Protein AF-A0A2V7LG91-F1 (afdb_monomer_lite)

Secondary structure (DSSP, 8-state):
-HHHHHHHHHHHHHHS----------------------------------HHHHHHHHHHHHHHTTSHHHHHHHHHHHHT---SSHHHHHHHHHSTTHHHHHHHHHHHHHHHHHHHTTSS-HHHHHHH--HHHHHHHHHGGGHHHHHHHTT-TTTTHHHHHHHHHSTTHHHHHHTT-PPPPPP-----------

Radius of gyration: 24.64 Å; chains: 1; bounding box: 90×63×38 Å

Foldseek 3Di:
DVVVVVVVVVCVVVVPPPPPPPDDDDPDDDDDDDDDDDPPPPPPPLPQADQVQLVVVVVVLVVVCVDPLNVVLLCCCVPPVQDPELVVVVCCCPDPVVVSLCSVLVSLLVVLVCCVSNSHPLVVCVVPDQVLLLNCLRCVVHVCVNCVVVVHNCRSVSSVVSLVPDPCSVVSSVVNDDPDDPPPPPPPDDDDDD

Structure (mmCIF, N/CA/C/O backbone):
data_AF-A0A2V7LG91-F1
#
_entry.id   AF-A0A2V7LG91-F1
#
loop_
_atom_site.group_PDB
_atom_site.id
_atom_site.type_symbol
_atom_site.label_atom_id
_atom_site.label_alt_id
_atom_site.label_comp_id
_atom_site.label_asym_id
_atom_site.label_entity_id
_atom_site.label_seq_id
_atom_site.pdbx_PDB_ins_code
_atom_site.Cartn_x
_atom_site.Cartn_y
_atom_site.Cartn_z
_atom_site.occupancy
_atom_site.B_iso_or_equiv
_atom_site.auth_seq_id
_atom_site.auth_comp_id
_atom_site.auth_asym_id
_atom_site.auth_atom_id
_atom_site.pdbx_PDB_model_num
ATOM 1 N N . MET A 1 1 ? -17.312 -9.246 -14.241 1.00 47.69 1 MET A N 1
ATOM 2 C CA . MET A 1 1 ? -17.112 -9.347 -12.776 1.00 47.69 1 MET A CA 1
ATOM 3 C C . MET A 1 1 ? -16.621 -8.030 -12.162 1.00 47.69 1 MET A C 1
ATOM 5 O O . MET A 1 1 ? -17.092 -7.683 -11.090 1.00 47.69 1 MET A O 1
ATOM 9 N N . GLU A 1 2 ? -15.790 -7.238 -12.858 1.00 42.69 2 GLU A N 1
ATOM 10 C CA . GLU A 1 2 ? -15.365 -5.890 -12.412 1.00 42.69 2 GLU A CA 1
ATOM 11 C C . GLU A 1 2 ? -16.516 -4.886 -12.210 1.00 42.69 2 GLU A C 1
ATOM 13 O O . GLU A 1 2 ? -16.496 -4.100 -11.268 1.00 42.69 2 GLU A O 1
ATOM 18 N N . VAL A 1 3 ? -17.577 -4.958 -13.020 1.00 41.28 3 VAL A N 1
ATOM 19 C CA . VAL A 1 3 ? -18.720 -4.025 -12.938 1.00 41.28 3 VAL A CA 1
ATOM 20 C C . VAL A 1 3 ? -19.497 -4.149 -11.615 1.00 41.28 3 VAL A C 1
ATOM 22 O O . VAL A 1 3 ? -20.120 -3.187 -11.174 1.00 41.28 3 VAL A O 1
ATOM 25 N N . GLN A 1 4 ? -19.450 -5.306 -10.946 1.00 41.06 4 GLN A N 1
ATOM 26 C CA . GLN A 1 4 ? -20.203 -5.544 -9.706 1.00 41.06 4 GLN A CA 1
ATOM 27 C C . GLN A 1 4 ? -19.536 -4.905 -8.482 1.00 41.06 4 GLN A C 1
ATOM 29 O O . GLN A 1 4 ? -20.230 -4.399 -7.606 1.00 41.06 4 GLN A O 1
ATOM 34 N N . ILE A 1 5 ? -18.201 -4.840 -8.455 1.00 48.12 5 ILE A N 1
ATOM 35 C CA . ILE A 1 5 ? -17.451 -4.217 -7.355 1.00 48.12 5 ILE A CA 1
ATOM 36 C C . ILE A 1 5 ? -17.599 -2.692 -7.412 1.00 48.12 5 ILE A C 1
ATOM 38 O O . ILE A 1 5 ? -17.896 -2.064 -6.397 1.00 48.12 5 ILE A O 1
ATOM 42 N N . PHE A 1 6 ? -17.501 -2.100 -8.607 1.00 39.22 6 PHE A N 1
ATOM 43 C CA . PHE A 1 6 ? -17.741 -0.666 -8.790 1.00 39.22 6 PHE A CA 1
ATOM 44 C C . PHE A 1 6 ? -19.206 -0.282 -8.551 1.00 39.22 6 PHE A C 1
ATOM 46 O O . PHE A 1 6 ? -19.463 0.750 -7.939 1.00 39.22 6 PHE A O 1
ATOM 53 N N . ARG A 1 7 ? -20.179 -1.120 -8.944 1.00 48.62 7 ARG A N 1
ATOM 54 C CA . ARG A 1 7 ? -21.600 -0.885 -8.627 1.00 48.62 7 ARG A CA 1
ATOM 55 C C . ARG A 1 7 ? -21.912 -1.018 -7.136 1.00 48.62 7 ARG A C 1
ATOM 57 O O . ARG A 1 7 ? -22.736 -0.256 -6.646 1.00 48.62 7 ARG A O 1
ATOM 64 N N . ALA A 1 8 ? -21.258 -1.928 -6.414 1.00 53.66 8 ALA A N 1
ATOM 65 C CA . ALA A 1 8 ? -21.410 -2.047 -4.963 1.00 53.66 8 ALA A CA 1
ATOM 66 C C . ALA A 1 8 ? -20.800 -0.844 -4.223 1.00 53.66 8 ALA A C 1
ATOM 68 O O . ALA A 1 8 ? -21.427 -0.308 -3.314 1.00 53.66 8 ALA A O 1
ATOM 69 N N . ALA A 1 9 ? -19.632 -0.360 -4.663 1.00 47.53 9 ALA A N 1
ATOM 70 C CA . ALA A 1 9 ? -19.025 0.860 -4.132 1.00 47.53 9 ALA A CA 1
ATOM 71 C C . ALA A 1 9 ? -19.868 2.110 -4.450 1.00 47.53 9 ALA A C 1
ATOM 73 O O . ALA A 1 9 ? -20.088 2.942 -3.576 1.00 47.53 9 ALA A O 1
ATOM 74 N N . LEU A 1 10 ? -20.409 2.218 -5.668 1.00 45.22 10 LEU A N 1
ATOM 75 C CA . LEU A 1 10 ? -21.294 3.319 -6.057 1.00 45.22 10 LEU A CA 1
ATOM 76 C C . LEU A 1 10 ? -22.634 3.289 -5.314 1.00 45.22 10 LEU A C 1
ATOM 78 O O . LEU A 1 10 ? -23.125 4.352 -4.962 1.00 45.22 10 LEU A O 1
ATOM 82 N N . ARG A 1 11 ? -23.210 2.113 -5.019 1.00 48.62 11 ARG A N 1
ATOM 83 C CA . ARG A 1 11 ? -24.408 2.009 -4.161 1.00 48.62 11 ARG A CA 1
ATOM 84 C C . ARG A 1 11 ? -24.108 2.397 -2.715 1.00 48.62 11 AR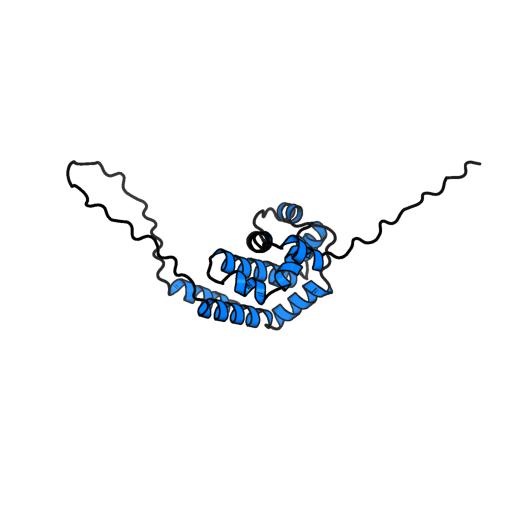G A C 1
ATOM 86 O O . ARG A 1 11 ? -24.852 3.185 -2.150 1.00 48.62 11 ARG A O 1
ATOM 93 N N . PHE A 1 12 ? -22.971 1.962 -2.171 1.00 54.66 12 PHE A N 1
ATOM 94 C CA . PHE A 1 12 ? -22.516 2.363 -0.836 1.00 54.66 12 PHE A CA 1
ATOM 95 C C . PHE A 1 12 ? -22.306 3.886 -0.713 1.00 54.66 12 PHE A C 1
ATOM 97 O O . PHE A 1 12 ? -22.634 4.479 0.314 1.00 54.66 12 PHE A O 1
ATOM 104 N N . PHE A 1 13 ? -21.807 4.536 -1.771 1.00 47.59 13 PHE A N 1
ATOM 105 C CA . PHE A 1 13 ? -21.665 5.995 -1.825 1.00 47.59 13 PHE A CA 1
ATOM 106 C C . PHE A 1 13 ? -22.970 6.736 -2.168 1.00 47.59 13 PHE A C 1
ATOM 108 O O . PHE A 1 13 ? -23.154 7.852 -1.697 1.00 47.59 13 PHE A O 1
ATOM 115 N N . ALA A 1 14 ? -23.889 6.139 -2.935 1.00 46.41 14 ALA A N 1
ATOM 116 C CA . ALA A 1 14 ? -25.180 6.741 -3.288 1.00 46.41 14 ALA A CA 1
ATOM 117 C C . ALA A 1 14 ? -26.221 6.664 -2.154 1.00 46.41 14 ALA A C 1
ATOM 119 O O . ALA A 1 14 ? -27.090 7.528 -2.059 1.00 46.41 14 ALA A O 1
ATOM 120 N N . GLU A 1 15 ? -26.133 5.658 -1.278 1.00 45.41 15 GLU A N 1
ATOM 121 C CA . GLU A 1 15 ? -27.031 5.481 -0.124 1.00 45.41 15 GLU A CA 1
ATOM 122 C C . GLU A 1 15 ? -26.720 6.452 1.026 1.00 45.41 15 GLU A C 1
ATOM 124 O O . GLU A 1 15 ? -27.606 6.823 1.798 1.00 45.41 15 GLU A O 1
ATOM 129 N N . ARG A 1 16 ? -25.485 6.958 1.110 1.00 54.44 16 ARG A N 1
ATOM 130 C CA . ARG A 1 16 ? -25.145 8.077 1.992 1.00 54.44 16 ARG A CA 1
ATOM 131 C C . ARG A 1 16 ? -25.426 9.375 1.243 1.00 54.44 16 ARG A C 1
ATOM 133 O O . ARG A 1 16 ? -24.590 9.824 0.470 1.00 54.44 16 ARG A O 1
ATOM 140 N N . ARG A 1 17 ? -26.600 9.978 1.488 1.00 48.84 17 ARG A N 1
ATOM 141 C CA . ARG A 1 17 ? -26.990 11.355 1.101 1.00 48.84 17 ARG A CA 1
ATOM 142 C C . ARG A 1 17 ? -25.961 12.397 1.584 1.00 48.84 17 ARG A C 1
ATOM 144 O O . ARG A 1 17 ? -26.237 13.204 2.469 1.00 48.84 17 ARG A O 1
ATOM 151 N N . ILE A 1 18 ? -24.774 12.414 0.991 1.00 44.94 18 ILE A N 1
ATOM 152 C CA . ILE A 1 18 ? -23.842 13.528 1.086 1.00 44.94 18 ILE A CA 1
ATOM 153 C C . ILE A 1 18 ? -24.427 14.591 0.165 1.00 44.94 18 ILE A C 1
ATOM 155 O O . ILE A 1 18 ? -24.291 14.526 -1.054 1.00 44.94 18 ILE A O 1
ATOM 159 N N . LYS A 1 19 ? -25.156 15.543 0.753 1.00 35.88 19 LYS A N 1
ATOM 160 C CA . LYS A 1 19 ? -25.516 16.776 0.058 1.00 35.88 19 LYS A CA 1
ATOM 161 C C . LYS A 1 19 ? -24.208 17.492 -0.269 1.00 35.88 19 LYS A C 1
ATOM 163 O O . LYS A 1 19 ? -23.575 18.061 0.616 1.00 35.88 19 LYS A O 1
ATOM 168 N N . THR A 1 20 ? -23.788 17.446 -1.525 1.00 35.53 20 THR A N 1
ATOM 169 C CA . THR A 1 20 ? -22.803 18.381 -2.056 1.00 35.53 20 THR A CA 1
ATOM 170 C C . THR A 1 20 ? -23.459 19.760 -2.073 1.00 35.53 20 THR A C 1
ATOM 172 O O . THR A 1 20 ? -24.188 20.101 -2.998 1.00 35.53 20 THR A O 1
ATOM 175 N N . HIS A 1 21 ? -23.266 20.547 -1.011 1.00 36.06 21 HIS A N 1
ATOM 176 C CA . HIS A 1 21 ? -23.597 21.971 -1.050 1.00 36.06 21 HIS A CA 1
ATOM 177 C C . HIS A 1 21 ? -22.584 22.655 -1.967 1.00 36.06 21 HIS A C 1
ATOM 179 O O . HIS A 1 21 ? -21.459 22.951 -1.573 1.00 36.06 21 HIS A O 1
ATOM 185 N N . PHE A 1 22 ? -22.989 22.851 -3.216 1.00 32.22 22 PHE A N 1
ATOM 186 C CA . PHE A 1 22 ? -22.366 23.783 -4.140 1.00 32.22 22 PHE A CA 1
ATOM 187 C C . PHE A 1 22 ? -23.329 24.967 -4.253 1.00 32.22 22 PHE A C 1
ATOM 189 O O . PHE A 1 22 ? -24.204 24.976 -5.112 1.00 32.22 22 PHE A O 1
ATOM 196 N N . ASP A 1 23 ? -23.224 25.930 -3.335 1.00 30.47 23 ASP A N 1
ATOM 197 C CA . ASP A 1 23 ? -23.961 27.190 -3.444 1.00 30.47 23 ASP A CA 1
ATOM 198 C C . ASP A 1 23 ? -23.086 28.222 -4.154 1.00 30.47 23 ASP A C 1
ATOM 200 O O . ASP A 1 23 ? -22.195 28.846 -3.576 1.00 30.47 23 ASP A O 1
ATOM 204 N N . VAL A 1 24 ? -23.353 28.373 -5.450 1.00 38.19 24 VAL A N 1
ATOM 205 C CA . VAL A 1 24 ? -22.967 29.533 -6.250 1.00 38.19 24 VAL A CA 1
ATOM 206 C C . VAL A 1 24 ? -24.204 30.414 -6.353 1.00 38.19 24 VAL A C 1
ATOM 208 O O . VAL A 1 24 ? -25.104 30.076 -7.112 1.00 38.19 24 VAL A O 1
ATOM 211 N N . ALA A 1 25 ? -24.247 31.518 -5.602 1.00 34.56 25 ALA A N 1
ATOM 212 C CA . ALA A 1 25 ? -24.862 32.799 -5.986 1.00 34.56 25 ALA A CA 1
ATOM 213 C C . ALA A 1 25 ? -25.106 33.692 -4.761 1.00 34.56 25 ALA A C 1
ATOM 215 O O . ALA A 1 25 ? -25.568 33.227 -3.724 1.00 34.56 25 ALA A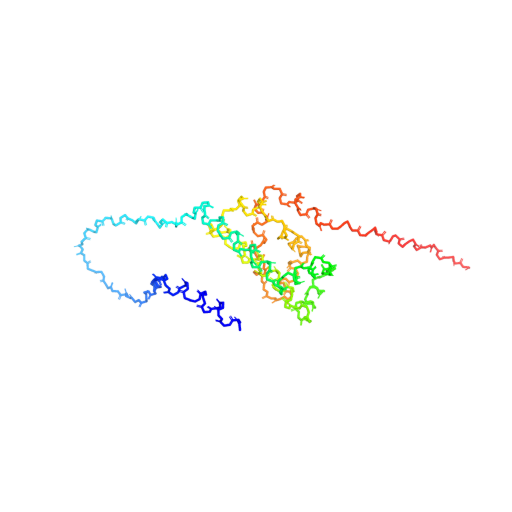 O 1
ATOM 216 N N . GLY A 1 26 ? -24.907 35.005 -4.929 1.00 32.81 26 GLY A N 1
ATOM 217 C CA . GLY A 1 26 ? -25.646 35.988 -4.132 1.00 32.81 26 GLY A CA 1
ATOM 218 C C . GLY A 1 26 ? -24.860 37.196 -3.637 1.00 32.81 26 GLY A C 1
ATOM 219 O O . GLY A 1 26 ? -24.794 37.435 -2.436 1.00 32.81 26 GLY A O 1
ATOM 220 N N . LEU A 1 27 ? -24.319 38.016 -4.543 1.00 39.56 27 LEU A N 1
ATOM 221 C CA . LEU A 1 27 ? -24.045 39.424 -4.235 1.00 39.56 27 LEU A CA 1
ATOM 222 C C . LEU A 1 27 ? -25.392 40.148 -4.060 1.00 39.56 27 LEU A C 1
ATOM 224 O O . LEU A 1 27 ? -26.009 40.574 -5.033 1.00 39.56 27 LEU A O 1
ATOM 228 N N . GLY A 1 28 ? -25.860 40.253 -2.815 1.00 34.44 28 GLY A N 1
ATOM 229 C CA . GLY A 1 28 ? -27.073 40.974 -2.423 1.00 34.44 28 GLY A CA 1
ATOM 230 C C . GLY A 1 28 ? -26.767 42.034 -1.363 1.00 34.44 28 GLY A C 1
ATOM 231 O O . GLY A 1 28 ? -26.119 41.755 -0.357 1.00 34.44 28 GLY A O 1
ATOM 232 N N . ARG A 1 29 ? -27.197 43.273 -1.625 1.00 39.44 29 ARG A N 1
ATOM 233 C CA . ARG A 1 29 ? -26.946 44.487 -0.827 1.00 39.44 29 ARG A CA 1
ATOM 234 C C . ARG A 1 29 ? -27.488 44.376 0.609 1.00 39.44 29 ARG A C 1
ATOM 236 O O . ARG A 1 29 ? -28.574 43.853 0.826 1.00 39.44 29 ARG A O 1
ATOM 243 N N . ARG A 1 30 ? -26.745 44.936 1.575 1.00 36.25 30 ARG A N 1
ATOM 244 C CA . ARG A 1 30 ? -27.113 45.009 3.003 1.00 36.25 30 ARG A CA 1
ATOM 245 C C . ARG A 1 30 ? -28.180 46.083 3.260 1.00 36.25 30 ARG A C 1
ATOM 247 O O . ARG A 1 30 ? -27.981 47.232 2.880 1.00 36.25 30 ARG A O 1
ATOM 254 N N . GLY A 1 31 ? -29.241 45.715 3.979 1.00 38.25 31 GLY A N 1
ATOM 255 C CA . GLY A 1 31 ? -30.085 46.621 4.772 1.00 38.25 31 GLY A CA 1
ATOM 256 C C . GLY A 1 31 ? -29.834 46.408 6.278 1.00 38.25 31 GLY A C 1
ATOM 257 O O . GLY A 1 31 ? -29.268 45.372 6.642 1.00 38.25 31 GLY A O 1
ATOM 258 N N . PRO A 1 32 ? -30.182 47.360 7.164 1.00 44.72 32 PRO A N 1
ATOM 259 C CA . PRO A 1 32 ? -29.776 47.304 8.564 1.00 44.72 32 PRO A CA 1
ATOM 260 C C . PRO A 1 32 ? -30.823 46.624 9.462 1.00 44.72 32 PRO A C 1
ATOM 262 O O . PRO A 1 32 ? -32.006 46.937 9.393 1.00 44.72 32 PRO A O 1
ATOM 265 N N . GLY A 1 33 ? -30.349 45.771 10.377 1.00 49.69 33 GLY A N 1
ATOM 266 C CA . GLY A 1 33 ? -31.019 45.528 11.660 1.00 49.69 33 GLY A CA 1
ATOM 267 C C . GLY A 1 33 ? -31.789 44.216 11.826 1.00 49.69 33 GLY A C 1
ATOM 268 O O . GLY A 1 33 ? -33.006 44.239 11.920 1.00 49.69 33 GLY A O 1
ATOM 269 N N . VAL A 1 34 ? -31.079 43.098 12.019 1.00 44.19 34 VAL A N 1
ATOM 270 C CA . VAL A 1 34 ? -31.542 41.967 12.850 1.00 44.19 34 VAL A CA 1
ATOM 271 C C . VAL A 1 34 ? -30.325 41.402 13.583 1.00 44.19 34 VAL A C 1
ATOM 273 O O . VAL A 1 34 ? -29.317 41.062 12.963 1.00 44.19 34 VAL A O 1
ATOM 276 N N . ARG A 1 35 ? -30.393 41.327 14.917 1.00 47.28 35 ARG A N 1
ATOM 277 C CA . ARG A 1 35 ? -29.350 40.713 15.747 1.00 47.28 35 ARG A CA 1
ATOM 278 C C . ARG A 1 35 ? -29.493 39.195 15.622 1.00 47.28 35 ARG A C 1
ATOM 280 O O . ARG A 1 35 ? -30.377 38.606 16.234 1.00 47.28 35 ARG A O 1
ATOM 287 N N . VAL A 1 36 ? -28.667 38.582 14.779 1.00 45.59 36 VAL A N 1
ATOM 288 C CA . VAL A 1 36 ? -28.616 37.123 14.625 1.00 45.59 36 VAL A CA 1
ATOM 289 C C . VAL A 1 36 ? -28.059 36.538 15.923 1.00 45.59 36 VAL A C 1
ATOM 291 O O . VAL A 1 36 ? -26.905 36.791 16.265 1.00 45.59 36 VAL A O 1
ATOM 294 N N . SER A 1 37 ? -28.895 35.815 16.672 1.00 47.19 37 SER A N 1
ATOM 295 C CA . SER A 1 37 ? -28.435 34.995 17.795 1.00 47.19 37 SER A CA 1
ATOM 296 C C . SER A 1 37 ? -27.431 33.982 17.250 1.00 47.19 37 SER A C 1
ATOM 298 O O . SER A 1 37 ? -27.669 33.388 16.195 1.00 47.19 37 SER A O 1
ATOM 300 N N . SER A 1 38 ? -26.273 33.872 17.899 1.00 48.16 38 SER A N 1
ATOM 301 C CA . SER A 1 38 ? -25.146 33.078 17.422 1.00 48.16 38 SER A CA 1
ATOM 302 C C . SER A 1 38 ? -25.585 31.636 17.201 1.00 48.16 38 SER A C 1
ATOM 304 O O . SER A 1 38 ? -25.845 30.905 18.152 1.00 48.16 38 SER A O 1
ATOM 306 N N . CYS A 1 39 ? -25.660 31.226 15.936 1.00 42.12 39 CYS A N 1
ATOM 307 C CA . CYS A 1 39 ? -25.701 29.823 15.569 1.00 42.12 39 CYS A CA 1
ATOM 308 C C . CYS A 1 39 ? -24.371 29.215 16.027 1.00 42.12 39 CYS A C 1
ATOM 310 O O . CYS A 1 39 ? -23.342 29.359 15.362 1.00 42.12 39 CYS A O 1
ATOM 312 N N . GLU A 1 40 ? -24.370 28.622 17.217 1.00 55.44 40 GLU A N 1
ATOM 313 C CA . GLU A 1 40 ? -23.271 27.791 17.676 1.00 55.44 40 GLU A CA 1
ATOM 314 C C . GLU A 1 40 ? -23.148 26.639 16.682 1.00 55.44 40 GLU A C 1
ATOM 316 O O . GLU A 1 40 ? -24.028 25.787 16.552 1.00 55.44 40 GLU A O 1
ATOM 321 N N . ARG A 1 41 ? -22.079 26.687 15.883 1.00 55.06 41 ARG A N 1
ATOM 322 C CA . ARG A 1 41 ? -21.747 25.634 14.930 1.00 55.06 41 ARG A CA 1
ATOM 323 C C . ARG A 1 41 ? -21.513 24.365 15.736 1.00 55.06 41 ARG A C 1
ATOM 325 O O . ARG A 1 41 ? -20.480 24.254 16.389 1.00 55.06 41 ARG A O 1
ATOM 332 N N . ILE A 1 42 ? -22.458 23.428 15.672 1.00 58.72 42 ILE A N 1
ATOM 333 C CA . ILE A 1 42 ? -22.249 22.054 16.130 1.00 58.72 42 ILE A CA 1
ATOM 334 C C . ILE A 1 42 ? -20.968 21.576 15.427 1.00 58.72 42 ILE A C 1
ATOM 336 O O . ILE A 1 42 ? -20.935 21.592 14.189 1.00 58.72 42 ILE A O 1
ATOM 340 N N . PRO A 1 43 ? -19.886 21.250 16.160 1.00 58.44 43 PRO A N 1
ATOM 341 C CA . PRO A 1 43 ? -18.691 20.718 15.529 1.00 58.44 43 PRO A CA 1
ATOM 342 C C . PRO A 1 43 ? -19.102 19.461 14.758 1.00 58.44 43 PRO A C 1
ATOM 344 O O . PRO A 1 43 ? -19.936 18.704 15.258 1.00 58.44 43 PRO A O 1
ATOM 347 N N . PRO A 1 44 ? -18.594 19.237 13.534 1.00 58.53 44 PRO A N 1
ATOM 348 C CA . PRO A 1 44 ? -18.888 18.000 12.835 1.00 58.53 44 PRO A CA 1
ATOM 349 C C . PRO A 1 44 ? -18.374 16.864 13.717 1.00 58.53 44 PRO A C 1
ATOM 351 O O . PRO A 1 44 ? -17.163 16.702 13.855 1.00 58.53 44 PRO A O 1
ATOM 354 N N . GLU A 1 45 ? -19.279 16.115 14.351 1.00 57.22 45 GLU A N 1
ATOM 355 C CA . GLU A 1 45 ? -18.915 14.853 14.977 1.00 57.22 45 GLU A CA 1
ATOM 356 C C . GLU A 1 45 ? -18.398 13.973 13.845 1.00 57.22 45 GLU A C 1
ATOM 358 O O . GLU A 1 45 ? -19.162 13.466 13.019 1.00 57.22 45 GLU A O 1
ATOM 363 N N . THR A 1 46 ? -17.075 13.862 13.734 1.00 60.59 46 THR A N 1
ATOM 364 C CA . THR A 1 46 ? -16.477 12.831 12.904 1.00 60.59 46 THR A CA 1
ATOM 365 C C . THR A 1 46 ? -16.993 11.514 13.471 1.00 60.59 46 THR A C 1
ATOM 367 O O . THR A 1 46 ? -16.829 11.267 14.667 1.00 60.59 46 THR A O 1
ATOM 370 N N . PRO A 1 47 ? -17.685 10.677 12.680 1.00 62.25 47 PRO A N 1
ATOM 371 C CA . PRO A 1 47 ? -18.128 9.391 13.181 1.00 62.25 47 PRO A CA 1
ATOM 372 C C . PRO A 1 47 ? -16.876 8.573 13.494 1.00 62.25 47 PRO A C 1
ATOM 374 O O . PRO A 1 47 ? -16.232 8.038 12.591 1.00 62.25 47 PRO A O 1
ATOM 377 N N . VAL A 1 48 ? -16.510 8.520 14.774 1.00 62.28 48 VAL A N 1
ATOM 378 C CA . VAL A 1 48 ? -15.375 7.739 15.255 1.00 62.28 48 VAL A CA 1
ATOM 379 C C . VAL A 1 48 ? -15.717 6.281 14.991 1.00 62.28 48 VAL A C 1
ATOM 381 O O . VAL A 1 48 ? -16.672 5.735 15.548 1.00 62.28 48 VAL A O 1
ATOM 384 N N . THR A 1 49 ? -14.968 5.642 14.095 1.00 82.88 49 THR A N 1
ATOM 385 C CA . THR A 1 49 ? -15.103 4.203 13.882 1.00 82.88 49 THR A CA 1
ATOM 386 C C . THR A 1 49 ? -14.855 3.485 15.208 1.00 82.88 49 THR A C 1
ATOM 388 O O . THR A 1 49 ? -13.851 3.712 15.884 1.00 82.88 49 THR A O 1
ATOM 391 N N . THR A 1 50 ? -15.755 2.581 15.590 1.00 93.62 50 THR A N 1
ATOM 392 C CA . THR A 1 50 ? -15.541 1.740 16.772 1.00 93.62 50 THR A CA 1
ATOM 393 C C . THR A 1 50 ? -14.460 0.694 16.487 1.00 93.62 50 THR A C 1
ATOM 395 O O . THR A 1 50 ? -14.227 0.301 15.340 1.00 93.62 50 THR A O 1
ATOM 398 N N . LYS A 1 51 ? -13.826 0.152 17.535 1.00 94.19 51 LYS A N 1
ATOM 399 C CA . LYS A 1 51 ? -12.875 -0.968 17.384 1.00 94.19 51 LYS A CA 1
ATOM 400 C C . LYS A 1 51 ? -13.511 -2.180 16.687 1.00 94.19 51 LYS A C 1
ATOM 402 O O . LYS A 1 51 ? -12.833 -2.886 15.945 1.00 94.19 51 LYS A O 1
ATOM 407 N N . TYR A 1 52 ? -14.816 -2.390 16.875 1.00 96.12 52 TYR A N 1
ATOM 408 C CA . TYR A 1 52 ? -15.574 -3.436 16.191 1.00 96.12 52 TYR A CA 1
ATOM 409 C C . TYR A 1 52 ? -15.665 -3.199 14.675 1.00 96.12 52 TYR A C 1
ATOM 411 O O . TYR A 1 52 ? -15.376 -4.107 13.895 1.00 96.12 52 TYR A O 1
ATOM 419 N N . GLU A 1 53 ? -15.994 -1.980 14.234 1.00 96.31 53 GLU A N 1
ATOM 420 C CA . GLU A 1 53 ? -16.028 -1.662 12.799 1.00 96.31 53 GLU A CA 1
ATOM 421 C C . GLU A 1 53 ? -14.624 -1.690 12.172 1.00 96.31 53 GLU A C 1
ATOM 423 O O . GLU A 1 53 ? -14.454 -2.227 11.075 1.00 96.31 53 GLU A O 1
ATOM 428 N N . SER A 1 54 ? -13.593 -1.251 12.906 1.00 96.75 54 SER A N 1
ATOM 429 C CA . SER A 1 54 ? -12.191 -1.447 12.502 1.00 96.75 54 SER A CA 1
ATOM 430 C C . SER A 1 54 ? -11.862 -2.927 12.293 1.00 96.75 54 SER A C 1
ATOM 432 O O . SER A 1 54 ? -11.300 -3.294 11.261 1.00 96.75 54 SER A O 1
ATOM 434 N N . ALA A 1 55 ? -12.240 -3.799 13.237 1.00 97.50 55 ALA A N 1
ATOM 435 C CA . ALA A 1 55 ? -12.016 -5.240 13.124 1.00 97.50 55 ALA A CA 1
ATOM 436 C C . ALA A 1 55 ? -12.701 -5.825 11.879 1.00 97.50 55 ALA A C 1
ATOM 438 O O . ALA A 1 55 ? -12.082 -6.587 11.136 1.00 97.50 55 ALA A O 1
ATOM 439 N N . LYS A 1 56 ? -13.948 -5.426 11.601 1.00 97.75 56 LYS A N 1
ATOM 440 C CA . LYS A 1 56 ? -14.677 -5.860 10.399 1.00 97.75 56 LYS A CA 1
ATOM 441 C C . LYS A 1 56 ? -13.985 -5.426 9.109 1.00 97.75 56 LYS A C 1
ATOM 443 O O . LYS A 1 56 ? -13.865 -6.231 8.186 1.00 97.75 56 LYS A O 1
ATOM 448 N N . LEU A 1 57 ? -13.500 -4.187 9.038 1.00 97.69 57 LEU A N 1
ATOM 449 C CA . LEU A 1 57 ? -12.763 -3.698 7.872 1.00 97.69 57 LEU A CA 1
ATOM 450 C C . LEU A 1 57 ? -11.424 -4.424 7.697 1.00 97.69 57 LEU A C 1
ATOM 452 O O . LEU A 1 57 ? -11.074 -4.794 6.578 1.00 97.69 57 LEU A O 1
ATOM 456 N N . LEU A 1 58 ? -10.708 -4.713 8.785 1.00 98.12 58 LEU A N 1
ATOM 457 C CA . LEU A 1 58 ? -9.465 -5.490 8.746 1.00 98.12 58 LEU A CA 1
ATOM 458 C C . LEU A 1 58 ? -9.693 -6.925 8.253 1.00 98.12 58 LEU A C 1
ATOM 460 O O . LEU A 1 58 ? -8.944 -7.403 7.398 1.00 98.12 58 LEU A O 1
ATOM 464 N N . LEU A 1 59 ? -10.751 -7.593 8.722 1.00 97.94 59 LEU A N 1
ATOM 465 C CA . LEU A 1 59 ? -11.151 -8.908 8.213 1.00 97.94 59 LEU A CA 1
ATOM 466 C C . LEU A 1 59 ? -11.529 -8.836 6.727 1.00 97.94 59 LEU A C 1
ATOM 468 O O . LEU A 1 59 ? -11.113 -9.686 5.941 1.00 97.94 59 LEU A O 1
ATOM 472 N N . LYS A 1 60 ? -12.216 -7.768 6.299 1.00 97.81 60 LYS A N 1
ATOM 473 C CA . LYS A 1 60 ? -12.535 -7.564 4.882 1.00 97.81 60 LYS A CA 1
ATOM 474 C C . LYS A 1 60 ? -11.284 -7.384 4.017 1.00 97.81 60 LYS A C 1
ATOM 476 O O . LYS A 1 60 ? -11.205 -7.959 2.932 1.00 97.81 60 LYS A O 1
ATOM 481 N N . LEU A 1 61 ? -10.300 -6.615 4.484 1.00 97.94 61 LEU A N 1
ATOM 482 C CA . LEU A 1 61 ? -8.997 -6.478 3.826 1.00 97.94 61 LEU A CA 1
ATOM 483 C C . LEU A 1 61 ? -8.282 -7.837 3.724 1.00 97.94 61 LEU A C 1
ATOM 485 O O . LEU A 1 61 ? -7.731 -8.184 2.677 1.00 97.94 61 LEU A O 1
ATOM 489 N N . TYR A 1 62 ? -8.323 -8.643 4.785 1.00 97.38 62 TYR A N 1
ATOM 490 C CA . TYR A 1 62 ? -7.772 -9.997 4.767 1.00 97.38 62 TYR A CA 1
ATOM 491 C C . TYR A 1 62 ? -8.436 -10.887 3.701 1.00 97.38 62 TYR A C 1
ATOM 493 O O . TYR A 1 62 ? -7.725 -11.536 2.927 1.00 97.38 62 TYR A O 1
ATOM 501 N N . ASP A 1 63 ? -9.765 -10.860 3.587 1.00 97.62 63 ASP A N 1
ATOM 502 C CA . ASP A 1 63 ? -10.496 -11.617 2.564 1.00 97.62 63 ASP A CA 1
ATOM 503 C C . ASP A 1 63 ? -10.131 -11.179 1.140 1.00 97.62 63 ASP A C 1
ATOM 505 O O . ASP A 1 63 ? -9.863 -12.016 0.278 1.00 97.62 63 ASP A O 1
ATOM 509 N N . LEU A 1 64 ? -10.020 -9.871 0.884 1.00 97.19 64 LEU A N 1
ATOM 510 C CA . LEU A 1 64 ? -9.609 -9.360 -0.431 1.00 97.19 64 LEU A CA 1
ATOM 511 C C . LEU A 1 64 ? -8.192 -9.817 -0.812 1.00 97.19 64 LEU A C 1
ATOM 513 O O . LEU A 1 64 ? -7.923 -10.137 -1.969 1.00 97.19 64 LEU A O 1
ATOM 517 N N . ARG A 1 65 ? -7.280 -9.930 0.160 1.00 95.88 65 ARG A N 1
ATOM 518 C CA . ARG A 1 65 ? -5.916 -10.457 -0.056 1.00 95.88 65 ARG A CA 1
ATOM 519 C C . ARG A 1 65 ? -5.877 -11.958 -0.331 1.00 95.88 65 ARG A C 1
ATOM 521 O O . ARG A 1 65 ? -4.823 -12.466 -0.736 1.00 95.88 65 ARG A O 1
ATOM 528 N N . ARG A 1 66 ? -6.987 -12.656 -0.085 1.00 95.50 66 ARG A N 1
ATOM 529 C CA . ARG A 1 66 ? -7.189 -14.082 -0.346 1.00 95.50 66 ARG A CA 1
ATOM 530 C C . ARG A 1 66 ? -7.880 -14.367 -1.676 1.00 95.50 66 ARG A C 1
ATOM 532 O O . ARG A 1 66 ? -7.980 -15.540 -2.040 1.00 95.50 66 ARG A O 1
ATOM 539 N N . GLU A 1 67 ? -8.326 -13.362 -2.414 1.00 97.81 67 GLU A N 1
ATOM 540 C CA . GLU A 1 67 ? -8.797 -13.584 -3.780 1.00 97.81 67 GLU A CA 1
ATOM 541 C C . GLU A 1 67 ? -7.679 -14.221 -4.628 1.00 97.81 67 GLU A C 1
ATOM 543 O O . GLU A 1 67 ? -6.525 -13.795 -4.511 1.00 97.81 67 GLU A O 1
ATOM 548 N N . PRO A 1 68 ? -7.946 -15.247 -5.463 1.00 98.06 68 PRO A N 1
ATOM 549 C CA . PRO A 1 68 ? -6.898 -15.990 -6.168 1.00 98.06 68 PRO A CA 1
ATOM 550 C C . PRO A 1 68 ? -5.963 -15.110 -7.002 1.00 98.06 68 PRO A C 1
ATOM 552 O O . PRO A 1 68 ? -4.751 -15.322 -6.995 1.00 98.06 68 PRO A O 1
ATOM 555 N N . VAL A 1 69 ? -6.509 -14.095 -7.676 1.00 97.12 69 VAL A N 1
ATOM 556 C CA . VAL A 1 69 ? -5.732 -13.148 -8.491 1.00 97.12 69 VAL A CA 1
ATOM 557 C C . VAL A 1 69 ? -4.826 -12.285 -7.610 1.00 97.12 69 VAL A C 1
ATOM 559 O O . VAL A 1 69 ? -3.627 -12.188 -7.871 1.00 97.12 69 VAL A O 1
ATOM 562 N N . MET A 1 70 ? -5.364 -11.726 -6.521 1.00 97.88 70 MET A N 1
ATOM 563 C CA . MET A 1 70 ? -4.590 -10.922 -5.573 1.00 97.88 70 MET A CA 1
ATOM 564 C C . MET A 1 70 ? -3.521 -11.765 -4.867 1.00 97.88 70 MET A C 1
ATOM 566 O O . MET A 1 70 ? -2.382 -11.328 -4.722 1.00 97.88 70 MET A O 1
ATOM 570 N N . ARG A 1 71 ? -3.838 -13.005 -4.476 1.00 97.69 71 ARG A N 1
ATOM 571 C CA . ARG A 1 71 ? -2.869 -13.924 -3.863 1.00 97.69 71 ARG A CA 1
ATOM 572 C C . ARG A 1 71 ? -1.694 -14.200 -4.803 1.00 97.69 71 ARG A C 1
ATOM 574 O O . ARG A 1 71 ? -0.554 -14.128 -4.352 1.00 97.69 71 ARG A O 1
ATOM 581 N N . LYS A 1 72 ? -1.956 -14.461 -6.091 1.00 98.19 72 LYS A N 1
ATOM 582 C CA . LYS A 1 72 ? -0.907 -14.647 -7.111 1.00 98.19 72 LYS A CA 1
ATOM 583 C C . LYS A 1 72 ? -0.062 -13.386 -7.297 1.00 98.19 72 LYS A C 1
ATOM 585 O O . LYS A 1 72 ? 1.159 -13.474 -7.290 1.00 98.19 72 LYS A O 1
ATOM 590 N N . ALA A 1 73 ? -0.692 -12.214 -7.390 1.00 98.38 73 ALA A N 1
ATOM 591 C CA . ALA A 1 73 ? 0.021 -10.942 -7.517 1.00 98.38 73 ALA A CA 1
ATOM 592 C C . ALA A 1 73 ? 0.936 -10.662 -6.312 1.00 98.38 73 ALA A C 1
ATOM 594 O O . ALA A 1 73 ? 2.079 -10.247 -6.483 1.00 98.38 73 ALA A O 1
ATOM 595 N N . ARG A 1 74 ? 0.459 -10.942 -5.093 1.00 97.94 74 ARG A N 1
ATOM 596 C CA . ARG A 1 74 ? 1.235 -10.797 -3.853 1.00 97.94 74 ARG A CA 1
ATOM 597 C C . ARG A 1 74 ? 2.399 -11.784 -3.759 1.00 97.94 74 ARG A C 1
ATOM 599 O O . ARG A 1 74 ? 3.459 -11.400 -3.271 1.00 97.94 74 ARG A O 1
ATOM 606 N N . ALA A 1 75 ? 2.210 -13.030 -4.204 1.00 97.81 75 ALA A N 1
ATOM 607 C CA . ALA A 1 75 ? 3.287 -14.020 -4.280 1.00 97.81 75 ALA A CA 1
ATOM 608 C C . ALA A 1 75 ? 4.387 -13.543 -5.238 1.00 97.81 75 ALA A C 1
ATOM 610 O O . ALA A 1 75 ? 5.520 -13.355 -4.807 1.00 97.81 75 ALA A O 1
ATOM 611 N N . TRP A 1 76 ? 4.014 -13.177 -6.469 1.00 98.06 76 TRP A N 1
ATOM 612 C CA . TRP A 1 76 ? 4.928 -12.602 -7.461 1.00 98.06 76 TRP A CA 1
ATOM 613 C C . TRP A 1 76 ? 5.670 -11.359 -6.938 1.00 98.06 76 TRP A C 1
ATOM 615 O O . TRP A 1 76 ? 6.886 -11.241 -7.077 1.00 98.06 76 TRP A O 1
ATOM 625 N N . PHE A 1 77 ? 4.971 -10.433 -6.270 1.00 98.00 77 PHE A N 1
ATOM 626 C CA . PHE A 1 77 ? 5.606 -9.228 -5.723 1.00 98.00 77 PHE A CA 1
ATOM 627 C C . PHE A 1 77 ? 6.660 -9.563 -4.651 1.00 98.00 77 PHE A C 1
ATOM 629 O O . PHE A 1 77 ? 7.669 -8.873 -4.517 1.00 98.00 77 PHE A O 1
ATOM 636 N N . ARG A 1 78 ? 6.435 -10.618 -3.860 1.00 95.31 78 ARG A N 1
ATOM 637 C CA . ARG A 1 78 ? 7.381 -11.066 -2.831 1.00 95.31 78 ARG A CA 1
ATOM 638 C C . ARG A 1 78 ? 8.568 -11.822 -3.431 1.00 95.31 78 ARG A C 1
ATOM 640 O O . ARG A 1 78 ? 9.698 -11.600 -2.997 1.00 95.31 78 ARG A O 1
ATOM 647 N N . GLU A 1 79 ? 8.295 -12.725 -4.365 1.00 95.94 79 GLU A N 1
ATOM 648 C CA . GLU A 1 79 ? 9.233 -13.746 -4.849 1.00 95.94 79 GLU A CA 1
ATOM 649 C C . GLU A 1 79 ? 10.052 -13.275 -6.053 1.00 95.94 79 GLU A C 1
ATOM 651 O O . GLU A 1 79 ? 11.247 -13.550 -6.116 1.00 95.94 79 GLU A O 1
ATOM 656 N N . ASP A 1 80 ? 9.460 -12.482 -6.946 1.00 95.94 80 ASP A N 1
ATOM 657 C CA . ASP A 1 80 ? 10.076 -12.127 -8.227 1.00 95.94 80 ASP A CA 1
ATOM 658 C C . ASP A 1 80 ? 10.427 -10.638 -8.321 1.00 95.94 80 ASP A C 1
ATOM 660 O O . ASP A 1 80 ? 11.462 -10.270 -8.879 1.00 95.94 80 ASP A O 1
ATOM 664 N N . PHE A 1 81 ? 9.617 -9.749 -7.738 1.00 96.75 81 PHE A N 1
ATOM 665 C CA . PHE A 1 81 ? 9.806 -8.302 -7.884 1.00 96.75 81 PHE A CA 1
ATOM 666 C C . PHE A 1 81 ? 10.943 -7.746 -7.004 1.00 96.75 81 PHE A C 1
ATOM 668 O O . PHE A 1 81 ? 10.748 -7.402 -5.837 1.00 96.75 81 PHE A O 1
ATOM 675 N N . HIS A 1 82 ? 12.139 -7.612 -7.585 1.00 95.19 82 HIS A N 1
ATOM 676 C CA . HIS A 1 82 ? 13.359 -7.113 -6.932 1.00 95.19 82 HIS A CA 1
ATOM 677 C C . HIS A 1 82 ? 14.013 -5.978 -7.743 1.00 95.19 82 HIS A C 1
ATOM 679 O O . HIS A 1 82 ? 15.077 -6.198 -8.327 1.00 95.19 82 HIS A O 1
ATOM 685 N N . PRO A 1 83 ? 13.389 -4.786 -7.816 1.00 96.12 83 PRO A N 1
ATOM 686 C CA . PRO A 1 83 ? 13.906 -3.692 -8.629 1.00 96.12 83 PRO A CA 1
ATOM 687 C C . PRO A 1 83 ? 15.252 -3.182 -8.104 1.00 96.12 83 PRO A C 1
ATOM 689 O O . PRO A 1 83 ? 15.492 -3.148 -6.894 1.00 96.12 83 PRO A O 1
ATOM 692 N N . LYS A 1 84 ? 16.111 -2.751 -9.026 1.00 96.56 84 LYS A N 1
ATOM 693 C CA . LYS A 1 84 ? 17.416 -2.132 -8.755 1.00 96.56 84 LYS A CA 1
ATOM 694 C C . LYS A 1 84 ? 17.477 -0.657 -9.143 1.00 96.56 84 LYS A C 1
ATOM 696 O O . LYS A 1 84 ? 18.459 -0.001 -8.806 1.00 96.56 84 LYS A O 1
ATOM 701 N N . SER A 1 85 ? 16.460 -0.153 -9.838 1.00 97.94 85 SER A N 1
ATOM 702 C CA . SER A 1 85 ? 16.337 1.254 -10.217 1.00 97.94 85 SER A CA 1
ATOM 703 C C . SER A 1 85 ? 14.874 1.661 -10.415 1.00 97.94 85 SER A C 1
ATOM 705 O O . SER A 1 85 ? 13.981 0.807 -10.490 1.00 97.94 85 SER A O 1
ATOM 707 N N . ALA A 1 86 ? 14.618 2.966 -10.526 1.00 98.25 86 ALA A N 1
ATOM 708 C CA . ALA A 1 86 ? 13.292 3.491 -10.839 1.00 98.25 86 ALA A CA 1
ATOM 709 C C . ALA A 1 86 ? 12.823 3.101 -12.255 1.00 98.25 86 ALA A C 1
ATOM 711 O O . ALA A 1 86 ? 11.630 2.867 -12.466 1.00 98.25 86 ALA A O 1
ATOM 712 N N . GLU A 1 87 ? 13.741 2.953 -13.213 1.00 98.38 87 GLU A N 1
ATOM 713 C CA . GLU A 1 87 ? 13.457 2.519 -14.587 1.00 98.38 87 GLU A CA 1
ATOM 714 C C . GLU A 1 87 ? 12.974 1.071 -14.631 1.00 98.38 87 GLU A C 1
ATOM 716 O O . GLU A 1 87 ? 12.038 0.766 -15.368 1.00 98.38 87 GLU A O 1
ATOM 721 N N . GLU A 1 88 ? 13.560 0.176 -13.827 1.00 98.31 88 GLU A N 1
ATOM 722 C CA . GLU A 1 88 ? 13.077 -1.207 -13.725 1.00 98.31 88 GLU A CA 1
ATOM 723 C C . GLU A 1 88 ? 11.643 -1.249 -13.176 1.00 98.31 88 GLU A C 1
ATOM 725 O O . GLU A 1 88 ? 10.799 -2.000 -13.675 1.00 98.31 88 GLU A O 1
ATOM 730 N N . ILE A 1 89 ? 11.328 -0.393 -12.196 1.00 98.44 89 ILE A N 1
ATOM 731 C CA . ILE A 1 89 ? 9.958 -0.243 -11.686 1.00 98.44 89 ILE A CA 1
ATOM 732 C C . ILE A 1 89 ? 9.041 0.297 -12.786 1.00 98.44 89 ILE A C 1
ATOM 734 O O . ILE A 1 89 ? 7.931 -0.208 -12.949 1.00 98.44 89 ILE A O 1
ATOM 738 N N . LEU A 1 90 ? 9.487 1.277 -13.575 1.00 98.38 90 LEU A N 1
ATOM 739 C CA . LEU A 1 90 ? 8.721 1.820 -14.697 1.00 98.38 90 LEU A CA 1
ATOM 740 C C . LEU A 1 90 ? 8.466 0.779 -15.791 1.00 98.38 90 LEU A C 1
ATOM 742 O O . LEU A 1 90 ? 7.351 0.701 -16.313 1.00 98.38 90 LEU A O 1
ATOM 746 N N . ALA A 1 91 ? 9.460 -0.050 -16.103 1.00 98.31 91 ALA A N 1
ATOM 747 C CA . ALA A 1 91 ? 9.330 -1.149 -17.049 1.00 98.31 91 ALA A CA 1
ATOM 748 C C . ALA A 1 91 ? 8.293 -2.172 -16.565 1.00 98.31 91 ALA A C 1
ATOM 750 O O . ALA A 1 91 ? 7.417 -2.570 -17.332 1.00 98.31 91 ALA A O 1
ATOM 751 N N . VAL A 1 92 ? 8.312 -2.533 -15.276 1.00 98.31 92 VAL A N 1
ATOM 752 C CA . VAL A 1 92 ? 7.265 -3.361 -14.651 1.00 98.31 92 VAL A CA 1
ATOM 753 C C . VAL A 1 92 ? 5.904 -2.663 -14.711 1.00 98.31 92 VAL A C 1
ATOM 755 O O . VAL A 1 92 ? 4.913 -3.270 -15.117 1.00 98.31 92 VAL A O 1
ATOM 758 N N . TYR A 1 93 ? 5.848 -1.377 -14.362 1.00 97.81 93 TYR A N 1
ATOM 759 C CA . TYR A 1 93 ? 4.627 -0.573 -14.339 1.00 97.81 93 TYR A CA 1
ATOM 760 C C . TYR A 1 93 ? 3.964 -0.452 -15.713 1.00 97.81 93 TYR A C 1
ATOM 762 O O . TYR A 1 93 ? 2.740 -0.365 -15.789 1.00 97.81 93 TYR A O 1
ATOM 770 N N . ARG A 1 94 ? 4.733 -0.468 -16.805 1.00 97.19 94 ARG A N 1
ATOM 771 C CA . ARG A 1 94 ? 4.221 -0.404 -18.186 1.00 97.19 94 ARG A CA 1
ATOM 772 C C . ARG A 1 94 ? 4.176 -1.767 -18.888 1.00 97.19 94 ARG A C 1
ATOM 774 O O . ARG A 1 94 ? 3.612 -1.872 -19.971 1.00 97.19 94 ARG A O 1
ATOM 781 N N . GLY A 1 95 ? 4.761 -2.799 -18.286 1.00 96.88 95 GLY A N 1
ATOM 782 C CA . GLY A 1 95 ? 4.946 -4.115 -18.889 1.00 96.88 95 GLY A CA 1
ATOM 783 C C . GLY A 1 95 ? 3.842 -5.126 -18.574 1.00 96.88 95 GLY A C 1
ATOM 784 O O . GLY A 1 95 ? 2.786 -4.813 -18.028 1.00 96.88 95 GLY A O 1
ATOM 785 N N . LYS A 1 96 ? 4.114 -6.398 -18.889 1.00 95.88 96 LYS A N 1
ATOM 786 C CA . LYS A 1 96 ? 3.156 -7.511 -18.731 1.00 95.88 96 LYS A CA 1
ATOM 787 C C . LYS A 1 96 ? 2.746 -7.763 -17.274 1.00 95.88 96 LYS A C 1
ATOM 789 O O . LYS A 1 96 ? 1.612 -8.148 -17.012 1.00 95.88 96 LYS A O 1
ATOM 794 N N . THR A 1 97 ? 3.644 -7.521 -16.321 1.00 96.81 97 THR A N 1
ATOM 795 C CA . THR A 1 97 ? 3.397 -7.690 -14.877 1.00 96.81 97 THR A CA 1
ATOM 796 C C . THR A 1 97 ? 2.801 -6.443 -14.216 1.00 96.81 97 THR A C 1
ATOM 798 O O . THR A 1 97 ? 2.560 -6.437 -13.008 1.00 96.81 97 THR A O 1
ATOM 801 N N . SER A 1 98 ? 2.477 -5.411 -15.003 1.00 98.12 98 SER A N 1
ATOM 802 C CA . SER A 1 98 ? 1.905 -4.145 -14.538 1.00 98.12 98 SER A CA 1
ATOM 803 C C . SER A 1 98 ? 0.641 -4.327 -13.699 1.00 98.12 98 SER A C 1
ATOM 805 O O . SER A 1 98 ? 0.484 -3.669 -12.673 1.00 98.12 98 SER A O 1
ATOM 807 N N . ALA A 1 99 ? -0.251 -5.238 -14.100 1.00 97.94 99 ALA A N 1
ATOM 808 C CA . ALA A 1 99 ? -1.477 -5.511 -13.356 1.00 97.94 99 ALA A CA 1
ATOM 809 C C . ALA A 1 99 ? -1.178 -6.080 -11.960 1.00 97.94 99 ALA A C 1
ATOM 811 O O . ALA A 1 99 ? -1.739 -5.604 -10.977 1.00 97.94 99 ALA A O 1
ATOM 812 N N . ALA A 1 100 ? -0.261 -7.050 -11.857 1.00 98.06 100 ALA A N 1
ATOM 813 C CA . ALA A 1 100 ? 0.148 -7.632 -10.580 1.00 98.06 100 ALA A CA 1
ATOM 814 C C . ALA A 1 100 ? 0.811 -6.588 -9.672 1.00 98.06 100 ALA A C 1
ATOM 816 O O . ALA A 1 100 ? 0.422 -6.445 -8.514 1.00 98.06 100 ALA A O 1
ATOM 817 N N . TYR A 1 101 ? 1.747 -5.811 -10.224 1.00 98.56 101 TYR A N 1
ATOM 818 C CA . TYR A 1 101 ? 2.406 -4.719 -9.513 1.00 98.56 101 TYR A CA 1
ATOM 819 C C . TYR A 1 101 ? 1.396 -3.703 -8.971 1.00 98.56 101 TYR A C 1
ATOM 821 O O . TYR A 1 101 ? 1.348 -3.470 -7.764 1.00 98.56 101 TYR A O 1
ATOM 829 N N . ARG A 1 102 ? 0.545 -3.149 -9.847 1.00 97.31 102 ARG A N 1
ATOM 830 C CA . ARG A 1 102 ? -0.436 -2.127 -9.468 1.00 97.31 102 ARG A CA 1
ATOM 831 C C . ARG A 1 102 ? -1.460 -2.662 -8.481 1.00 97.31 102 ARG A C 1
ATOM 833 O O . ARG A 1 102 ? -1.775 -1.949 -7.542 1.00 97.31 102 ARG A O 1
ATOM 840 N N . MET A 1 103 ? -1.934 -3.900 -8.639 1.00 97.44 103 MET A N 1
ATOM 841 C CA . MET A 1 103 ? -2.853 -4.504 -7.671 1.00 97.44 103 MET A CA 1
ATOM 842 C C . MET A 1 103 ? -2.265 -4.499 -6.264 1.00 97.44 103 MET A C 1
ATOM 844 O O . MET A 1 103 ? -2.954 -4.101 -5.334 1.00 97.44 103 MET A O 1
ATOM 848 N N . VAL A 1 104 ? -1.004 -4.900 -6.095 1.00 98.56 104 VAL A N 1
ATOM 849 C CA . VAL A 1 104 ? -0.381 -4.949 -4.766 1.00 98.56 104 VAL A CA 1
ATOM 850 C C . VAL A 1 104 ? -0.135 -3.545 -4.216 1.00 98.56 104 VAL A C 1
ATOM 852 O O . VAL A 1 104 ? -0.483 -3.268 -3.068 1.00 98.56 104 VAL A O 1
ATOM 855 N N . THR A 1 105 ? 0.450 -2.646 -5.010 1.00 98.50 105 THR A N 1
ATOM 856 C CA . THR A 1 105 ? 0.843 -1.319 -4.519 1.00 98.50 105 THR A CA 1
ATOM 857 C C . THR A 1 105 ? -0.358 -0.419 -4.240 1.00 98.50 105 THR A C 1
ATOM 859 O O . THR A 1 105 ? -0.430 0.184 -3.167 1.00 98.50 105 THR A O 1
ATOM 862 N N . THR A 1 106 ? -1.337 -0.348 -5.147 1.00 97.44 106 THR A N 1
ATOM 863 C CA . THR A 1 106 ? -2.508 0.522 -4.960 1.00 97.44 106 THR A CA 1
ATOM 864 C C . THR A 1 106 ? -3.461 -0.020 -3.904 1.00 97.44 106 THR A C 1
ATOM 866 O O . THR A 1 106 ? -4.062 0.777 -3.186 1.00 97.44 106 THR A O 1
ATOM 869 N N . TYR A 1 107 ? -3.540 -1.344 -3.729 1.00 98.44 107 TYR A N 1
ATOM 870 C CA . TYR A 1 107 ? -4.263 -1.955 -2.614 1.00 98.44 107 TYR A CA 1
ATOM 871 C C . TYR A 1 107 ? -3.724 -1.460 -1.268 1.00 98.44 107 TYR A C 1
ATOM 873 O O . TYR A 1 107 ? -4.495 -1.014 -0.419 1.00 98.44 107 TYR A O 1
ATOM 881 N N . TRP A 1 108 ? -2.402 -1.478 -1.076 1.00 98.62 108 TRP A N 1
ATOM 882 C CA . TRP A 1 108 ? -1.815 -1.015 0.181 1.00 98.62 108 TRP A CA 1
ATOM 883 C C . TRP A 1 108 ? -1.905 0.497 0.366 1.00 98.62 108 TRP A C 1
ATOM 885 O O . TRP A 1 108 ? -2.119 0.943 1.490 1.00 98.62 108 TRP A O 1
ATOM 895 N N . ASN A 1 109 ? -1.835 1.282 -0.711 1.00 98.62 109 ASN A N 1
ATOM 896 C CA . ASN A 1 109 ? -2.091 2.721 -0.626 1.00 98.62 109 ASN A CA 1
ATOM 897 C C . ASN A 1 109 ? -3.536 3.040 -0.222 1.00 98.62 109 ASN A C 1
ATOM 899 O O . ASN A 1 109 ? -3.771 3.934 0.583 1.00 98.62 109 ASN A O 1
ATOM 903 N N . MET A 1 110 ? -4.504 2.290 -0.750 1.00 98.56 110 MET A N 1
ATOM 904 C CA . MET A 1 110 ? -5.917 2.432 -0.400 1.00 98.56 110 MET A CA 1
ATOM 905 C C . MET A 1 110 ? -6.185 2.002 1.047 1.00 98.56 110 MET A C 1
ATOM 907 O O . MET A 1 110 ? -6.839 2.737 1.781 1.00 98.56 110 MET A O 1
ATOM 911 N N . ALA A 1 111 ? -5.610 0.885 1.503 1.00 98.56 111 ALA A N 1
ATOM 912 C CA . ALA A 1 111 ? -5.700 0.476 2.905 1.00 98.56 111 ALA A CA 1
ATOM 913 C C . ALA A 1 111 ? -5.085 1.524 3.852 1.00 98.56 111 ALA A C 1
ATOM 915 O O . ALA A 1 111 ? -5.677 1.845 4.877 1.00 98.56 111 ALA A O 1
ATOM 916 N N . ALA A 1 112 ? -3.941 2.107 3.480 1.00 98.62 112 ALA A N 1
ATOM 917 C CA . ALA A 1 112 ? -3.319 3.192 4.231 1.00 98.62 112 ALA A CA 1
ATOM 918 C C . ALA A 1 112 ? -4.198 4.454 4.270 1.00 98.62 112 ALA A C 1
ATOM 920 O O . ALA A 1 112 ? -4.305 5.096 5.310 1.00 98.62 112 ALA A O 1
ATOM 921 N N . ALA A 1 113 ? -4.895 4.783 3.178 1.00 98.44 113 ALA A N 1
ATOM 922 C CA . ALA A 1 113 ? -5.850 5.888 3.170 1.00 98.44 113 ALA A CA 1
ATOM 923 C C . ALA A 1 113 ? -6.979 5.681 4.195 1.00 98.44 113 ALA A C 1
ATOM 925 O O . ALA A 1 113 ? -7.330 6.619 4.902 1.00 98.44 113 ALA A O 1
ATOM 926 N N . LEU A 1 114 ? -7.509 4.458 4.329 1.00 98.12 114 LEU A N 1
ATOM 927 C CA . LEU A 1 114 ? -8.541 4.148 5.330 1.00 98.12 114 LEU A CA 1
ATOM 928 C C . LEU A 1 114 ? -8.045 4.358 6.768 1.00 98.12 114 LEU A C 1
ATOM 930 O O . LEU A 1 114 ? -8.814 4.813 7.609 1.00 98.12 114 LEU A O 1
ATOM 934 N N . VAL A 1 115 ? -6.770 4.071 7.037 1.00 97.75 115 VAL A N 1
ATOM 935 C CA . VAL A 1 115 ? -6.141 4.347 8.338 1.00 97.75 115 VAL A CA 1
ATOM 936 C C . VAL A 1 115 ? -6.009 5.854 8.571 1.00 97.75 115 VAL A C 1
ATOM 938 O O . VAL A 1 115 ? -6.430 6.354 9.606 1.00 97.75 115 VAL A O 1
ATOM 941 N N . LEU A 1 116 ? -5.491 6.601 7.589 1.00 97.00 116 LEU A N 1
ATOM 942 C CA . LEU A 1 116 ? -5.302 8.056 7.708 1.00 97.00 116 LEU A CA 1
ATOM 943 C C . LEU A 1 116 ? -6.614 8.834 7.849 1.00 97.00 116 LEU A C 1
ATOM 945 O O . LEU A 1 116 ? -6.603 9.938 8.384 1.00 97.00 116 LEU A O 1
ATOM 949 N N . HIS A 1 117 ? -7.718 8.275 7.353 1.00 96.12 117 HIS A N 1
ATOM 950 C CA . HIS A 1 117 ? -9.068 8.818 7.503 1.00 96.12 117 HIS A CA 1
ATOM 951 C C . HIS A 1 117 ? -9.818 8.250 8.718 1.00 96.12 117 HIS A C 1
ATOM 953 O O . HIS A 1 117 ? -11.035 8.393 8.790 1.00 96.12 117 HIS A O 1
ATOM 959 N N . GLU A 1 118 ? -9.116 7.581 9.639 1.00 94.75 118 GLU A N 1
ATOM 960 C CA . GLU A 1 118 ? -9.660 7.061 10.903 1.0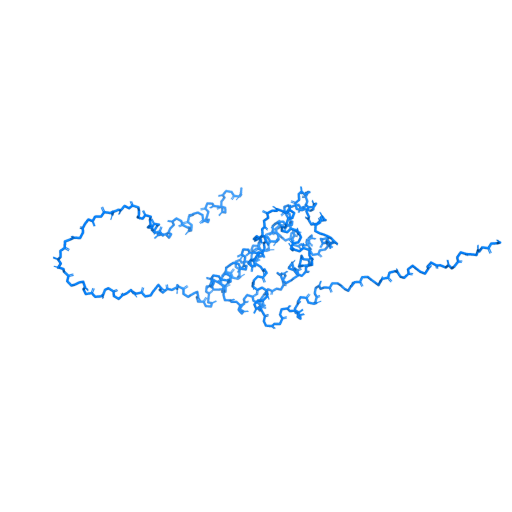0 94.75 118 GLU A CA 1
ATOM 961 C C . GLU A 1 118 ? -10.814 6.055 10.723 1.00 94.75 118 GLU A C 1
ATOM 963 O O . GLU A 1 118 ? -11.556 5.753 11.656 1.00 94.75 118 GLU A O 1
ATOM 968 N N . ALA A 1 119 ? -10.955 5.480 9.523 1.00 96.31 119 ALA A N 1
ATOM 969 C CA . ALA A 1 119 ? -11.893 4.393 9.252 1.00 96.31 119 ALA A CA 1
ATOM 970 C C . ALA A 1 119 ? -11.354 3.043 9.743 1.00 96.31 119 ALA A C 1
ATOM 972 O O . ALA A 1 119 ? -12.117 2.101 9.920 1.00 96.31 119 ALA A O 1
ATOM 973 N N . ILE A 1 120 ? -10.041 2.925 9.937 1.00 97.19 120 ILE A N 1
ATOM 974 C CA . ILE A 1 120 ? -9.399 1.770 10.560 1.00 97.19 120 ILE A CA 1
ATOM 975 C C . ILE A 1 120 ? -8.460 2.294 11.637 1.00 97.19 120 ILE A C 1
ATOM 977 O O . ILE A 1 120 ? -7.609 3.134 11.361 1.00 97.19 120 ILE A O 1
ATOM 981 N N . ASP A 1 121 ? -8.583 1.751 12.844 1.00 96.25 121 ASP A N 1
ATOM 982 C CA . ASP A 1 121 ? -7.654 2.029 13.930 1.00 96.25 121 ASP A CA 1
ATOM 983 C C . ASP A 1 121 ? -6.203 1.705 13.541 1.00 96.25 121 ASP A C 1
ATOM 985 O O . ASP A 1 121 ? -5.873 0.568 13.187 1.00 96.25 121 ASP A O 1
ATOM 989 N N . GLU A 1 122 ? -5.328 2.703 13.651 1.00 95.50 122 GLU A N 1
ATOM 990 C CA . GLU A 1 122 ? -3.933 2.619 13.213 1.00 95.50 122 GLU A CA 1
ATOM 991 C C . GLU A 1 122 ? -3.150 1.532 13.960 1.00 95.50 122 GLU A C 1
ATOM 993 O O . GLU A 1 122 ? -2.426 0.747 13.340 1.00 95.50 122 GLU A O 1
ATOM 998 N N . LYS A 1 123 ? -3.353 1.413 15.280 1.00 94.19 123 LYS A N 1
ATOM 999 C CA . LYS A 1 123 ? -2.681 0.391 16.089 1.00 94.19 123 LYS A CA 1
ATOM 1000 C C . LYS A 1 123 ? -3.126 -1.016 15.688 1.00 94.19 123 LYS A C 1
ATOM 1002 O O . LYS A 1 123 ? -2.279 -1.871 15.442 1.00 94.19 123 LYS A O 1
ATOM 1007 N N . MET A 1 124 ? -4.434 -1.260 15.568 1.00 96.50 124 MET A N 1
ATOM 1008 C CA . MET A 1 124 ? -4.939 -2.558 15.104 1.00 96.50 124 MET A CA 1
ATOM 1009 C C . MET A 1 124 ? -4.433 -2.899 13.699 1.00 96.50 124 MET A C 1
ATOM 1011 O O . MET A 1 124 ? -4.067 -4.047 13.446 1.00 96.50 124 MET A O 1
ATOM 1015 N N . PHE A 1 125 ? -4.377 -1.923 12.787 1.00 97.00 125 PHE A N 1
ATOM 1016 C CA . PHE A 1 125 ? -3.831 -2.131 11.446 1.00 97.00 125 PHE A CA 1
ATOM 1017 C C . PHE A 1 125 ? -2.362 -2.570 11.481 1.00 97.00 125 PHE A C 1
ATOM 1019 O O . PHE A 1 125 ? -2.003 -3.517 10.772 1.00 97.00 125 PHE A O 1
ATOM 1026 N N . ALA A 1 126 ? -1.544 -1.916 12.310 1.00 94.25 126 ALA A N 1
ATOM 1027 C CA . ALA A 1 126 ? -0.130 -2.230 12.500 1.00 94.25 126 ALA A CA 1
ATOM 1028 C C . ALA A 1 126 ? 0.105 -3.588 13.185 1.00 94.25 126 ALA A C 1
ATOM 1030 O O . ALA A 1 126 ? 1.075 -4.272 12.855 1.00 94.25 126 ALA A O 1
ATOM 1031 N N . ASP A 1 127 ? -0.775 -3.991 14.107 1.00 94.44 127 ASP A N 1
ATOM 1032 C CA . ASP A 1 127 ? -0.662 -5.257 14.840 1.00 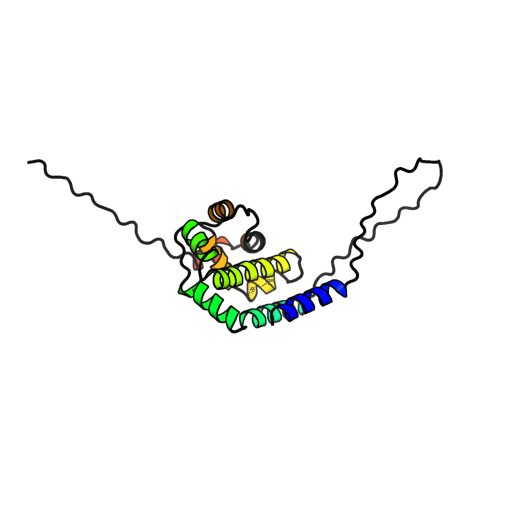94.44 127 ASP A CA 1
ATOM 1033 C C . ASP A 1 127 ? -0.938 -6.477 13.935 1.00 94.44 127 ASP A C 1
ATOM 1035 O O . ASP A 1 127 ? -0.296 -7.517 14.085 1.00 94.44 127 ASP A O 1
ATOM 1039 N N . VAL A 1 128 ? -1.864 -6.368 12.968 1.00 95.44 128 VAL A N 1
ATOM 1040 C CA . VAL A 1 128 ? -2.310 -7.520 12.149 1.00 95.44 128 VAL A CA 1
ATOM 1041 C C . VAL A 1 128 ? -1.731 -7.564 10.730 1.00 95.44 128 VAL A C 1
ATOM 1043 O O . VAL A 1 128 ? -1.866 -8.574 10.034 1.00 95.44 128 VAL A O 1
ATOM 1046 N N . ASN A 1 129 ? -1.088 -6.490 10.262 1.00 95.12 129 ASN A N 1
ATOM 1047 C CA . ASN A 1 129 ? -0.499 -6.424 8.923 1.00 95.12 129 ASN A CA 1
ATOM 1048 C C . ASN A 1 129 ? 1.004 -6.131 8.975 1.00 95.12 129 ASN A C 1
ATOM 1050 O O . ASN A 1 129 ? 1.453 -5.263 9.706 1.00 95.12 129 ASN A O 1
ATOM 1054 N N . GLY A 1 130 ? 1.778 -6.779 8.098 1.00 93.38 130 GLY A N 1
ATOM 1055 C CA . GLY A 1 130 ? 3.204 -6.462 7.907 1.00 93.38 130 GLY A CA 1
ATOM 1056 C C . GLY A 1 130 ? 3.651 -6.336 6.450 1.00 93.38 130 GLY A C 1
ATOM 1057 O O . GLY A 1 130 ? 4.705 -5.785 6.166 1.00 93.38 130 GLY A O 1
ATOM 1058 N N . GLU A 1 131 ? 2.858 -6.815 5.491 1.00 96.12 131 GLU A N 1
ATOM 1059 C CA . GLU A 1 131 ? 3.276 -6.839 4.082 1.00 96.12 131 GLU A CA 1
ATOM 1060 C C . GLU A 1 131 ? 3.391 -5.441 3.456 1.00 96.12 131 GLU A C 1
ATOM 1062 O O . GLU A 1 131 ? 4.231 -5.239 2.584 1.00 96.12 131 GLU A O 1
ATOM 1067 N N . HIS A 1 132 ? 2.611 -4.463 3.923 1.00 96.75 132 HIS A N 1
ATOM 1068 C CA . HIS A 1 132 ? 2.716 -3.073 3.473 1.00 96.75 132 HIS A CA 1
ATOM 1069 C C . HIS A 1 132 ? 4.112 -2.480 3.733 1.00 96.75 132 HIS A C 1
ATOM 1071 O O . HIS A 1 132 ? 4.626 -1.743 2.892 1.00 96.75 132 HIS A O 1
ATOM 1077 N N . LEU A 1 133 ? 4.765 -2.878 4.834 1.00 97.00 133 LEU A N 1
ATOM 1078 C CA . LEU A 1 133 ? 6.146 -2.499 5.144 1.00 97.00 133 LEU A CA 1
ATOM 1079 C C . LEU A 1 133 ? 7.121 -3.054 4.105 1.00 97.00 133 LEU A C 1
ATOM 1081 O O . LEU A 1 133 ? 7.991 -2.326 3.643 1.00 97.00 133 LEU A O 1
ATOM 1085 N N . MET A 1 134 ? 6.958 -4.315 3.692 1.00 96.44 134 MET A N 1
ATOM 1086 C CA . MET A 1 134 ? 7.776 -4.921 2.633 1.00 96.44 134 MET A CA 1
ATOM 1087 C C . MET A 1 134 ? 7.572 -4.206 1.291 1.00 96.44 134 MET A C 1
ATOM 1089 O O . MET A 1 134 ? 8.546 -3.948 0.584 1.00 96.44 134 MET A O 1
ATOM 1093 N N . VAL A 1 135 ? 6.321 -3.890 0.934 1.00 97.69 135 VAL A N 1
ATOM 1094 C CA . VAL A 1 135 ? 5.998 -3.177 -0.313 1.00 97.69 135 VAL A CA 1
ATOM 1095 C C . VAL A 1 135 ? 6.682 -1.819 -0.344 1.00 97.69 135 VAL A C 1
ATOM 1097 O O . VAL A 1 135 ? 7.377 -1.506 -1.309 1.00 97.69 135 VAL A O 1
ATOM 1100 N N . TYR A 1 136 ? 6.538 -1.039 0.726 1.00 97.88 136 TYR A N 1
ATOM 1101 C CA . TYR A 1 136 ? 7.177 0.265 0.814 1.00 97.88 136 TYR A CA 1
ATOM 1102 C C . TYR A 1 136 ? 8.701 0.155 0.887 1.00 97.88 136 TYR A C 1
ATOM 1104 O O . TYR A 1 136 ? 9.374 0.846 0.138 1.00 97.88 136 TYR A O 1
ATOM 1112 N N . ALA A 1 137 ? 9.269 -0.750 1.690 1.00 96.69 137 ALA A N 1
ATOM 1113 C CA . ALA A 1 137 ? 10.720 -0.913 1.815 1.00 96.69 137 ALA A CA 1
ATOM 1114 C C . ALA A 1 137 ? 11.413 -1.231 0.479 1.00 96.69 137 ALA A C 1
ATOM 1116 O O . ALA A 1 137 ? 12.515 -0.745 0.237 1.00 96.69 137 ALA A O 1
ATOM 1117 N N . ARG A 1 138 ? 10.772 -2.022 -0.395 1.00 95.62 138 ARG A N 1
ATOM 1118 C CA . ARG A 1 138 ? 11.298 -2.335 -1.737 1.00 95.62 138 ARG A CA 1
ATOM 1119 C C . ARG A 1 138 ? 11.259 -1.137 -2.686 1.00 95.62 138 ARG A C 1
ATOM 1121 O O . ARG A 1 138 ? 12.104 -1.045 -3.569 1.00 95.62 138 ARG A O 1
ATOM 1128 N N . LEU A 1 139 ? 10.283 -0.245 -2.524 1.00 97.06 139 LEU A N 1
ATOM 1129 C CA . LEU A 1 139 ? 10.087 0.914 -3.397 1.00 97.06 139 LEU A CA 1
ATOM 1130 C C . LEU A 1 139 ? 10.786 2.173 -2.886 1.00 97.06 139 LEU A C 1
ATOM 1132 O O . LEU A 1 139 ? 11.214 2.982 -3.701 1.00 97.06 139 LEU A O 1
ATOM 1136 N N . GLN A 1 140 ? 10.927 2.328 -1.567 1.00 96.88 140 GLN A N 1
ATOM 1137 C CA . GLN A 1 140 ? 11.449 3.521 -0.898 1.00 96.88 140 GLN A CA 1
ATOM 1138 C C . GLN A 1 140 ? 12.731 4.069 -1.551 1.00 96.88 140 GLN A C 1
ATOM 1140 O O . GLN A 1 140 ? 12.765 5.275 -1.790 1.00 96.88 140 GLN A O 1
ATOM 1145 N N . PRO A 1 141 ? 13.757 3.254 -1.889 1.00 96.62 141 PRO A N 1
ATOM 1146 C CA . PRO A 1 141 ? 15.000 3.781 -2.459 1.00 96.62 141 PRO A CA 1
ATOM 1147 C C . PRO A 1 141 ? 14.822 4.474 -3.816 1.00 96.62 141 PRO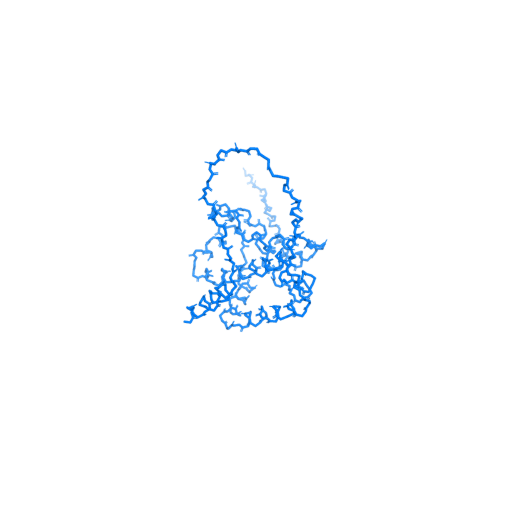 A C 1
ATOM 1149 O O . PRO A 1 141 ? 15.631 5.318 -4.177 1.00 96.62 141 PRO A O 1
ATOM 1152 N N . PHE A 1 142 ? 13.767 4.125 -4.553 1.00 98.06 142 PHE A N 1
ATOM 1153 C CA . PHE A 1 142 ? 13.522 4.560 -5.930 1.00 98.06 142 PHE A CA 1
ATOM 1154 C C . PHE A 1 142 ? 12.256 5.415 -6.063 1.00 98.06 142 PHE A C 1
ATOM 1156 O O . PHE A 1 142 ? 11.941 5.895 -7.148 1.00 98.06 142 PHE A O 1
ATOM 1163 N N . LEU A 1 143 ? 11.486 5.580 -4.982 1.00 97.44 143 LEU A N 1
ATOM 1164 C CA . LEU A 1 143 ? 10.116 6.088 -5.045 1.00 97.44 143 LEU A CA 1
ATOM 1165 C C . LEU A 1 143 ? 10.050 7.539 -5.534 1.00 97.44 143 LEU A C 1
ATOM 1167 O O . LEU A 1 143 ? 9.178 7.866 -6.336 1.00 97.44 143 LEU A O 1
ATOM 1171 N N . THR A 1 144 ? 10.975 8.392 -5.091 1.00 98.12 144 THR A N 1
ATOM 1172 C CA . THR A 1 144 ? 11.048 9.801 -5.511 1.00 98.12 144 THR A CA 1
ATOM 1173 C C . THR A 1 144 ? 11.304 9.930 -7.010 1.00 98.12 144 THR A C 1
ATOM 1175 O O . THR A 1 144 ? 10.559 10.613 -7.708 1.00 98.12 144 THR A O 1
ATOM 1178 N N . GLU A 1 145 ? 12.318 9.234 -7.521 1.00 98.50 145 GLU A N 1
ATOM 1179 C CA . GLU A 1 145 ? 12.648 9.223 -8.949 1.00 98.50 145 GLU A CA 1
ATOM 1180 C C . GLU A 1 145 ? 11.511 8.610 -9.774 1.00 98.50 145 GLU A C 1
ATOM 1182 O O . GLU A 1 145 ? 11.075 9.182 -10.772 1.00 98.50 145 GLU A O 1
ATOM 1187 N N . PHE A 1 146 ? 10.939 7.501 -9.302 1.00 98.44 146 PHE A N 1
ATOM 1188 C CA . PHE A 1 146 ? 9.820 6.843 -9.962 1.00 98.44 146 PHE A CA 1
ATOM 1189 C C . PHE A 1 146 ? 8.577 7.743 -10.067 1.00 98.44 146 PHE A C 1
ATOM 1191 O O . PHE A 1 146 ? 7.928 7.777 -11.113 1.00 98.44 146 PHE A O 1
ATOM 1198 N N . ARG A 1 147 ? 8.260 8.525 -9.024 1.00 98.56 147 ARG A N 1
ATOM 1199 C CA . ARG A 1 147 ? 7.202 9.554 -9.066 1.00 98.56 147 ARG A CA 1
ATOM 1200 C C . ARG A 1 147 ? 7.473 10.603 -10.148 1.00 98.56 147 ARG A C 1
ATOM 1202 O O . ARG A 1 147 ? 6.534 10.996 -10.842 1.00 98.56 147 ARG A O 1
ATOM 1209 N N . GLY A 1 148 ? 8.734 11.004 -10.322 1.00 98.50 148 GLY A N 1
ATOM 1210 C CA . GLY A 1 148 ? 9.178 11.885 -11.406 1.00 98.50 148 GLY A CA 1
ATOM 1211 C C . GLY A 1 148 ? 8.954 11.268 -12.789 1.00 98.50 148 GLY A C 1
ATOM 1212 O O . GLY A 1 148 ? 8.309 11.882 -13.635 1.00 98.50 148 GLY A O 1
ATOM 1213 N N . LEU A 1 149 ? 9.376 10.015 -12.992 1.00 98.06 149 LEU A N 1
ATOM 1214 C CA . LEU A 1 149 ? 9.175 9.275 -14.249 1.00 98.06 149 LEU A CA 1
ATOM 1215 C C . LEU A 1 149 ? 7.691 9.075 -14.609 1.00 98.06 149 LEU A C 1
ATOM 1217 O O . LEU A 1 149 ? 7.332 9.015 -15.788 1.00 98.06 149 LEU A O 1
ATOM 1221 N N . LEU A 1 150 ? 6.822 8.951 -13.603 1.00 97.00 150 LEU A N 1
ATOM 1222 C CA . LEU A 1 150 ? 5.372 8.864 -13.787 1.00 97.00 150 LEU A CA 1
ATOM 1223 C C . LEU A 1 150 ? 4.687 10.222 -13.981 1.00 97.00 150 LEU A C 1
ATOM 1225 O O . LEU A 1 150 ? 3.506 10.233 -14.328 1.00 97.00 150 LEU A O 1
ATOM 1229 N N . ASN A 1 151 ? 5.379 11.334 -13.719 1.00 97.38 151 ASN A N 1
ATOM 1230 C CA . ASN A 1 151 ? 4.766 12.647 -13.527 1.00 97.38 151 ASN A CA 1
ATOM 1231 C C . ASN A 1 151 ? 3.586 12.597 -12.528 1.00 97.38 151 ASN A C 1
ATOM 1233 O O . ASN A 1 151 ? 2.511 13.147 -12.763 1.00 97.38 151 ASN A O 1
ATOM 1237 N N . ASN A 1 152 ? 3.764 11.862 -11.424 1.00 97.38 152 ASN A N 1
ATOM 1238 C CA . ASN A 1 152 ? 2.749 11.687 -10.388 1.00 97.38 152 ASN A CA 1
ATOM 1239 C C . ASN A 1 152 ? 3.387 11.760 -8.990 1.00 97.38 152 ASN A C 1
ATOM 1241 O O . ASN A 1 152 ? 3.760 10.720 -8.435 1.00 97.38 152 ASN A O 1
ATOM 1245 N N . PRO A 1 153 ? 3.483 12.959 -8.384 1.00 96.81 153 PRO A N 1
ATOM 1246 C CA . PRO A 1 153 ? 4.091 13.129 -7.064 1.00 96.81 153 PRO A CA 1
ATOM 1247 C C . PRO A 1 153 ? 3.320 12.414 -5.943 1.00 96.81 153 PRO A C 1
ATOM 1249 O O . PRO A 1 153 ? 3.901 12.090 -4.913 1.00 96.81 153 PRO A O 1
ATOM 1252 N N . MET A 1 154 ? 2.034 12.115 -6.153 1.00 97.19 154 MET A N 1
ATOM 1253 C CA . MET A 1 154 ? 1.155 11.502 -5.152 1.00 97.19 154 MET A CA 1
ATOM 1254 C C . MET A 1 154 ? 1.154 9.970 -5.200 1.00 97.19 154 MET A C 1
ATOM 1256 O O . MET A 1 154 ? 0.438 9.322 -4.437 1.00 97.19 154 MET A O 1
ATOM 1260 N N . TYR A 1 155 ? 1.929 9.351 -6.095 1.00 98.25 155 TYR A N 1
ATOM 1261 C CA . TYR A 1 155 ? 1.954 7.896 -6.196 1.00 98.25 155 TYR A CA 1
ATOM 1262 C C . TYR A 1 155 ? 2.426 7.261 -4.873 1.00 98.25 155 TYR A C 1
ATOM 1264 O O . TYR A 1 155 ? 3.552 7.481 -4.427 1.00 98.25 155 TYR A O 1
ATOM 1272 N N . LEU A 1 156 ? 1.554 6.457 -4.254 1.00 98.31 156 LEU A N 1
ATOM 1273 C CA . LEU A 1 156 ? 1.760 5.774 -2.964 1.00 98.31 156 LEU A CA 1
ATOM 1274 C C . LEU A 1 156 ? 2.005 6.690 -1.750 1.00 98.31 156 LEU A C 1
ATOM 1276 O O . LEU A 1 156 ? 2.628 6.273 -0.774 1.00 98.31 156 LEU A O 1
ATOM 1280 N N . ASP A 1 157 ? 1.532 7.932 -1.797 1.00 98.31 157 ASP A N 1
ATOM 1281 C CA . ASP A 1 157 ? 1.720 8.909 -0.721 1.00 98.31 157 ASP A CA 1
ATOM 1282 C C . ASP A 1 157 ? 1.088 8.485 0.619 1.00 98.31 157 ASP A C 1
ATOM 1284 O O . ASP A 1 157 ? 1.677 8.702 1.674 1.00 98.31 157 ASP A O 1
ATOM 1288 N N . LYS A 1 158 ? -0.094 7.856 0.606 1.00 98.69 158 LYS A N 1
ATOM 1289 C CA . LYS A 1 158 ? -0.784 7.420 1.831 1.00 98.69 158 LYS A CA 1
ATOM 1290 C C . LYS A 1 158 ? -0.048 6.271 2.494 1.00 98.69 158 LYS A C 1
ATOM 1292 O O . LYS A 1 158 ? 0.104 6.265 3.712 1.00 98.69 158 LYS A O 1
ATOM 1297 N N . LEU A 1 159 ? 0.444 5.329 1.689 1.00 98.56 159 LEU A N 1
ATOM 1298 C CA . LEU A 1 159 ? 1.270 4.229 2.175 1.00 98.56 159 LEU A CA 1
ATOM 1299 C C . LEU A 1 159 ? 2.538 4.748 2.865 1.00 98.56 159 LEU A C 1
ATOM 1301 O O . LEU A 1 159 ? 2.851 4.312 3.970 1.00 98.56 159 LEU A O 1
ATOM 1305 N N . GLU A 1 160 ? 3.233 5.694 2.232 1.00 98.25 160 GLU A N 1
ATOM 1306 C CA . GLU A 1 160 ? 4.401 6.360 2.811 1.00 98.25 160 GLU A CA 1
ATOM 1307 C C . GLU A 1 160 ? 4.055 7.062 4.131 1.00 98.25 160 GLU A C 1
ATOM 1309 O O . GLU A 1 160 ? 4.716 6.824 5.139 1.00 98.25 160 GLU A O 1
ATOM 1314 N N . GLN A 1 161 ? 2.987 7.864 4.155 1.00 98.38 161 GLN A N 1
ATOM 1315 C CA . GLN A 1 161 ? 2.565 8.603 5.348 1.00 98.38 161 GLN A CA 1
ATOM 1316 C C . GLN A 1 161 ? 2.248 7.689 6.535 1.00 98.38 161 GLN A C 1
ATOM 1318 O O . GLN A 1 161 ? 2.748 7.941 7.627 1.00 98.38 161 GLN A O 1
ATOM 1323 N N . VAL A 1 162 ? 1.458 6.625 6.341 1.00 97.88 162 VAL A N 1
ATOM 1324 C CA . VAL A 1 162 ? 1.125 5.685 7.430 1.00 97.88 162 VAL A CA 1
ATOM 1325 C C . VAL A 1 162 ? 2.377 5.019 7.982 1.00 97.88 162 VAL A C 1
ATOM 1327 O O . VAL A 1 162 ? 2.535 4.907 9.190 1.00 97.88 162 VAL A O 1
ATOM 1330 N N . ILE A 1 163 ? 3.299 4.599 7.114 1.00 97.31 163 ILE A N 1
ATOM 1331 C CA . ILE A 1 163 ? 4.512 3.913 7.563 1.00 97.31 163 ILE A CA 1
ATOM 1332 C C . ILE A 1 163 ? 5.441 4.866 8.309 1.00 97.31 163 ILE A C 1
ATOM 1334 O O . ILE A 1 163 ? 5.978 4.494 9.347 1.00 97.31 163 ILE A O 1
ATOM 1338 N N . LEU A 1 164 ? 5.635 6.087 7.806 1.00 96.25 164 LEU A N 1
ATOM 1339 C CA . LEU A 1 164 ? 6.526 7.065 8.434 1.00 96.25 164 LEU A CA 1
ATOM 1340 C C . LEU A 1 164 ? 5.957 7.666 9.729 1.00 96.25 164 LEU A C 1
ATOM 1342 O O . LEU A 1 164 ? 6.723 8.234 10.502 1.00 96.25 164 LEU A O 1
ATOM 1346 N N . ARG A 1 165 ? 4.651 7.520 9.993 1.00 94.94 165 ARG A N 1
ATOM 1347 C CA . ARG A 1 165 ? 4.034 7.845 11.292 1.00 94.94 165 ARG A CA 1
ATOM 1348 C C . ARG A 1 165 ? 4.345 6.823 12.386 1.00 94.94 165 ARG A C 1
ATOM 1350 O O . ARG A 1 165 ? 4.228 7.152 13.564 1.00 94.94 165 ARG A O 1
ATOM 1357 N N . MET A 1 166 ? 4.755 5.605 12.027 1.00 92.50 166 MET A N 1
ATOM 1358 C CA . MET A 1 166 ? 5.081 4.579 13.016 1.00 92.50 166 MET A CA 1
ATOM 1359 C C . MET A 1 166 ? 6.339 4.978 13.811 1.00 92.50 166 MET A C 1
ATOM 1361 O O . MET A 1 166 ? 7.353 5.324 13.200 1.00 92.50 166 MET A O 1
ATOM 1365 N N . PRO A 1 167 ? 6.341 4.863 15.152 1.00 90.19 167 PRO A N 1
ATOM 1366 C CA . PRO A 1 167 ? 7.472 5.298 15.980 1.00 90.19 167 PRO A CA 1
ATOM 1367 C C . PRO A 1 167 ? 8.766 4.508 15.719 1.00 90.19 167 PRO A C 1
ATOM 1369 O O . PRO A 1 167 ? 9.860 5.008 15.953 1.00 90.19 167 PRO A O 1
ATOM 1372 N N . ASP A 1 168 ? 8.659 3.279 15.213 1.00 90.69 168 ASP A N 1
ATOM 1373 C CA . ASP A 1 168 ? 9.765 2.367 14.912 1.00 90.69 168 ASP A CA 1
ATOM 1374 C C . ASP A 1 168 ? 9.885 2.053 13.405 1.00 90.69 168 ASP A C 1
ATOM 1376 O O . ASP A 1 168 ? 10.409 1.002 13.017 1.00 90.69 168 ASP A O 1
ATOM 1380 N N . ALA A 1 169 ? 9.415 2.961 12.538 1.00 92.25 169 ALA A N 1
ATOM 1381 C CA . ALA A 1 169 ? 9.349 2.769 11.087 1.00 92.25 169 ALA A CA 1
ATOM 1382 C C . ALA A 1 169 ? 10.671 2.264 10.484 1.00 92.25 169 ALA A C 1
ATOM 1384 O O . ALA A 1 169 ? 10.701 1.271 9.759 1.00 92.25 169 ALA A O 1
ATOM 1385 N N . GLN A 1 170 ? 11.793 2.899 10.818 1.00 92.38 170 GLN A N 1
ATOM 1386 C CA . GLN A 1 170 ? 13.114 2.584 10.276 1.00 92.38 170 GLN A CA 1
ATOM 1387 C C . GLN A 1 170 ? 13.554 1.171 10.674 1.00 92.38 170 GLN A C 1
ATOM 1389 O O . GLN A 1 170 ? 14.046 0.422 9.827 1.00 92.38 170 GLN A O 1
ATOM 1394 N N . ALA A 1 171 ? 13.321 0.779 11.929 1.00 92.31 171 ALA A N 1
ATOM 1395 C CA . ALA A 1 171 ? 13.628 -0.562 12.419 1.00 92.31 171 ALA A CA 1
ATOM 1396 C C . ALA A 1 171 ? 12.755 -1.627 11.736 1.00 92.31 171 ALA A C 1
ATOM 1398 O O . ALA A 1 171 ? 13.243 -2.703 11.384 1.00 92.31 171 ALA A O 1
ATOM 1399 N N . ARG A 1 172 ? 11.474 -1.327 11.487 1.00 91.75 172 ARG A N 1
ATOM 1400 C CA . ARG A 1 172 ? 10.568 -2.218 10.745 1.00 91.75 172 ARG A CA 1
ATOM 1401 C C . ARG A 1 172 ? 10.977 -2.375 9.285 1.00 91.75 172 ARG A C 1
ATOM 1403 O O . ARG A 1 172 ? 10.991 -3.495 8.779 1.00 91.75 172 ARG A O 1
ATOM 1410 N N . LEU A 1 173 ? 11.337 -1.277 8.622 1.00 94.31 173 LEU A N 1
ATOM 1411 C CA . LEU A 1 173 ? 11.759 -1.282 7.220 1.00 94.31 173 LEU A CA 1
ATOM 1412 C C . LEU A 1 173 ? 13.104 -1.982 7.023 1.00 94.31 173 LEU A C 1
ATOM 1414 O O . LEU A 1 173 ? 13.283 -2.679 6.025 1.00 94.31 173 LEU A O 1
ATOM 1418 N N . ALA A 1 174 ? 14.026 -1.865 7.983 1.00 91.31 174 ALA A N 1
ATOM 1419 C CA . ALA A 1 174 ? 15.327 -2.527 7.931 1.00 91.31 174 ALA A CA 1
ATOM 1420 C C . ALA A 1 174 ? 15.220 -4.054 7.777 1.00 91.31 174 ALA A C 1
ATOM 1422 O O . ALA A 1 174 ? 16.048 -4.649 7.097 1.00 91.31 174 ALA A O 1
ATOM 1423 N N . ARG A 1 175 ? 14.158 -4.681 8.305 1.00 89.12 175 ARG A N 1
ATOM 1424 C CA . ARG A 1 175 ? 13.905 -6.132 8.178 1.00 89.12 175 ARG A CA 1
ATOM 1425 C C . ARG A 1 175 ? 13.711 -6.596 6.733 1.00 89.12 175 ARG A C 1
ATOM 1427 O O . ARG A 1 175 ? 13.889 -7.772 6.436 1.00 89.12 175 ARG A O 1
ATOM 1434 N N . PHE A 1 176 ? 13.320 -5.683 5.847 1.00 88.00 176 PHE A N 1
ATOM 1435 C CA . PHE A 1 176 ? 13.053 -5.961 4.435 1.00 88.00 176 PHE A CA 1
ATOM 1436 C C . PHE A 1 176 ? 14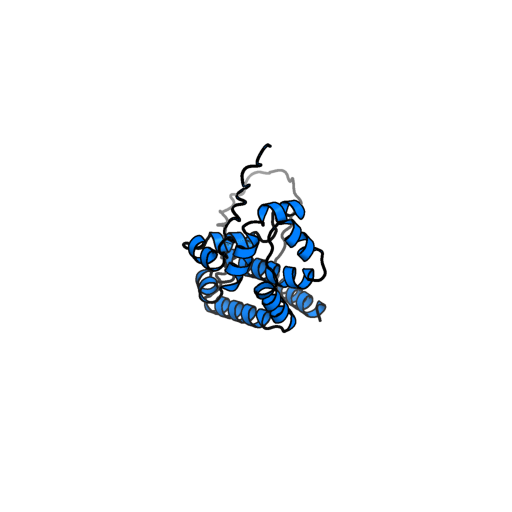.128 -5.398 3.506 1.00 88.00 176 PHE A C 1
ATOM 1438 O O . PHE A 1 176 ? 14.113 -5.680 2.307 1.00 88.00 176 PHE A O 1
ATOM 1445 N N . ARG A 1 177 ? 15.070 -4.614 4.043 1.00 77.81 177 ARG A N 1
ATOM 1446 C CA . ARG A 1 177 ? 16.244 -4.181 3.294 1.00 77.81 177 ARG A CA 1
ATOM 1447 C C . ARG A 1 177 ? 17.162 -5.381 3.150 1.00 77.81 177 ARG A C 1
ATOM 1449 O O . ARG A 1 177 ? 17.726 -5.878 4.119 1.00 77.81 177 ARG A O 1
ATOM 1456 N N . ARG A 1 178 ? 17.303 -5.864 1.920 1.00 64.88 178 ARG A N 1
ATOM 1457 C CA . ARG A 1 178 ? 18.323 -6.858 1.608 1.00 64.88 178 ARG A CA 1
ATOM 1458 C C . ARG A 1 178 ? 19.696 -6.186 1.782 1.00 64.88 178 ARG A C 1
ATOM 1460 O O . ARG A 1 178 ? 19.840 -5.047 1.332 1.00 64.88 178 ARG A O 1
ATOM 1467 N N . PRO A 1 179 ? 20.687 -6.835 2.422 1.00 56.50 179 PRO A N 1
ATOM 1468 C CA . PRO A 1 179 ? 22.030 -6.279 2.484 1.00 56.50 179 PRO A CA 1
ATOM 1469 C C . PRO A 1 179 ? 22.526 -6.008 1.063 1.00 56.50 179 PRO A C 1
ATOM 1471 O O . PRO A 1 179 ? 22.298 -6.821 0.159 1.00 56.50 179 PRO A O 1
ATOM 1474 N N . ALA A 1 180 ? 23.167 -4.854 0.864 1.00 48.78 180 ALA A N 1
ATOM 1475 C CA . ALA A 1 180 ? 23.818 -4.555 -0.401 1.00 48.78 180 ALA A CA 1
ATOM 1476 C C . ALA A 1 180 ? 24.780 -5.709 -0.739 1.00 48.78 180 ALA A C 1
ATOM 1478 O O . ALA A 1 180 ? 25.472 -6.197 0.162 1.00 48.78 180 ALA A O 1
ATOM 1479 N N . PRO A 1 181 ? 24.829 -6.188 -1.997 1.00 50.22 181 PRO A N 1
ATOM 1480 C CA . PRO A 1 181 ? 25.884 -7.112 -2.385 1.00 50.22 181 PRO A CA 1
ATOM 1481 C C . PRO A 1 181 ? 27.239 -6.452 -2.078 1.00 50.22 181 PRO A C 1
ATOM 1483 O O . PRO A 1 181 ? 27.364 -5.238 -2.274 1.00 50.22 181 PRO A O 1
ATOM 1486 N N . PRO A 1 182 ? 28.241 -7.204 -1.583 1.00 44.19 182 PRO A N 1
ATOM 1487 C CA . PRO A 1 182 ? 29.552 -6.634 -1.302 1.00 44.19 182 PRO A CA 1
ATOM 1488 C C . PRO A 1 182 ? 30.072 -5.949 -2.566 1.00 44.19 182 PRO A C 1
ATOM 1490 O O . PRO A 1 182 ? 29.991 -6.510 -3.665 1.00 44.19 182 PRO A O 1
ATOM 1493 N N . ALA A 1 183 ? 30.557 -4.715 -2.415 1.00 47.91 183 ALA A N 1
ATOM 1494 C CA . ALA A 1 183 ? 31.152 -3.977 -3.516 1.00 47.91 183 ALA A CA 1
ATOM 1495 C C . ALA A 1 183 ? 32.267 -4.837 -4.122 1.00 47.91 183 ALA A C 1
ATOM 1497 O O . ALA A 1 183 ? 33.197 -5.237 -3.423 1.00 47.91 183 ALA A O 1
ATOM 1498 N N . LYS A 1 184 ? 32.166 -5.155 -5.418 1.00 46.34 184 LYS A N 1
ATOM 1499 C CA . LYS A 1 184 ? 33.268 -5.790 -6.141 1.00 46.34 184 LYS A CA 1
ATOM 1500 C C . LYS A 1 184 ? 34.409 -4.779 -6.184 1.00 46.34 184 LYS A C 1
ATOM 1502 O O . LYS A 1 184 ? 34.386 -3.861 -7.000 1.00 46.34 184 LYS A O 1
ATOM 1507 N N . THR A 1 185 ? 35.392 -4.931 -5.307 1.00 39.69 185 THR A N 1
ATOM 1508 C CA . THR A 1 185 ? 36.686 -4.267 -5.430 1.00 39.69 185 THR A CA 1
ATOM 1509 C C . THR A 1 185 ? 37.341 -4.786 -6.701 1.00 39.69 185 THR A C 1
ATOM 1511 O O . THR A 1 185 ? 37.956 -5.847 -6.729 1.00 39.69 185 THR A O 1
ATOM 1514 N N . THR A 1 186 ? 37.181 -4.053 -7.799 1.00 44.44 186 THR A N 1
ATOM 1515 C CA . THR A 1 186 ? 38.025 -4.241 -8.974 1.00 44.44 186 THR A CA 1
ATOM 1516 C C . THR A 1 186 ? 39.420 -3.759 -8.596 1.00 44.44 186 THR A C 1
ATOM 1518 O O . THR A 1 186 ? 39.732 -2.576 -8.743 1.00 44.44 186 THR A O 1
ATOM 1521 N N . SER A 1 187 ? 40.260 -4.651 -8.068 1.00 44.50 187 SER A N 1
ATOM 1522 C CA . SER A 1 187 ? 41.694 -4.396 -8.026 1.00 44.50 187 SER A CA 1
ATOM 1523 C C . SER A 1 187 ? 42.178 -4.375 -9.475 1.00 44.50 187 SER A C 1
ATOM 1525 O O . SER A 1 187 ? 42.364 -5.392 -10.140 1.00 44.50 187 SER A O 1
ATOM 1527 N N . LYS A 1 188 ? 42.310 -3.168 -10.022 1.00 49.31 188 LYS A N 1
ATOM 1528 C CA . LYS A 1 188 ? 43.010 -2.955 -11.282 1.00 49.31 188 LYS A CA 1
ATOM 1529 C C . LYS A 1 188 ? 44.489 -3.185 -10.967 1.00 49.31 188 LYS A C 1
ATOM 1531 O O . LYS A 1 188 ? 45.159 -2.292 -10.457 1.00 49.31 188 LYS A O 1
ATOM 1536 N N . GLY A 1 189 ? 44.955 -4.420 -11.159 1.00 47.53 189 GLY A N 1
ATOM 1537 C CA . GLY A 1 189 ? 46.364 -4.772 -11.000 1.00 47.53 189 GLY A CA 1
ATOM 1538 C C . GLY A 1 189 ? 47.240 -3.865 -11.877 1.00 47.53 189 GLY A C 1
ATOM 1539 O O . GLY A 1 189 ? 46.808 -3.487 -12.973 1.00 47.53 189 GLY A O 1
ATOM 1540 N N . PRO A 1 190 ? 48.433 -3.462 -11.410 1.00 55.00 190 PRO A N 1
ATOM 1541 C CA . PRO A 1 190 ? 49.254 -2.496 -12.121 1.00 55.00 190 PRO A CA 1
ATOM 1542 C C . PRO A 1 190 ? 49.679 -3.052 -13.484 1.00 55.00 190 PRO A C 1
ATOM 1544 O O . PRO A 1 190 ? 50.181 -4.170 -13.603 1.00 55.00 190 PRO A O 1
ATOM 1547 N N . ARG A 1 191 ? 49.457 -2.245 -14.525 1.00 53.75 191 ARG A N 1
ATOM 1548 C CA . ARG A 1 191 ? 49.886 -2.516 -15.899 1.00 53.75 191 ARG A CA 1
ATOM 1549 C C . ARG A 1 191 ? 51.418 -2.512 -15.906 1.00 53.75 191 ARG A C 1
ATOM 1551 O O . ARG A 1 191 ? 52.019 -1.456 -15.736 1.00 53.75 191 ARG A O 1
ATOM 1558 N N . ARG A 1 192 ? 52.045 -3.684 -16.056 1.00 50.59 192 ARG A N 1
ATOM 1559 C CA . ARG A 1 192 ? 53.491 -3.791 -16.304 1.00 50.59 192 ARG A CA 1
ATOM 1560 C C . ARG A 1 192 ? 53.795 -3.069 -17.616 1.00 50.59 192 ARG A C 1
ATOM 1562 O O . ARG A 1 192 ? 53.282 -3.464 -18.660 1.00 50.59 192 ARG A O 1
ATOM 1569 N N . VAL A 1 193 ? 54.578 -2.002 -17.531 1.00 55.97 193 VAL A N 1
ATOM 1570 C CA . VAL A 1 193 ? 55.206 -1.367 -18.689 1.00 55.97 193 VAL A CA 1
ATOM 1571 C C . VAL A 1 193 ? 56.522 -2.112 -18.899 1.00 55.97 193 VAL A C 1
ATOM 1573 O O . VAL A 1 193 ? 57.271 -2.290 -17.936 1.00 55.97 193 VAL A O 1
ATOM 1576 N N . ALA A 1 194 ? 56.701 -2.655 -20.102 1.00 55.44 194 ALA A N 1
ATOM 1577 C CA . ALA A 1 194 ? 57.945 -3.265 -20.559 1.00 55.44 194 ALA A CA 1
ATOM 1578 C C . ALA A 1 194 ? 58.935 -2.180 -20.992 1.00 55.44 194 ALA A C 1
ATOM 1580 O O . ALA A 1 194 ? 58.449 -1.120 -21.454 1.00 55.44 194 ALA A O 1
#

pLDDT: mean 79.92, std 23.87, range [30.47, 98.69]

Sequence (194 aa):
MEVQIFRAALRFFAERRIKTHFDVAGLGRRGPGVRVSSCERIPPETPVTTKYESAKLLLKLYDLRREPVMRKARAWFREDFHPKSAEEILAVYRGKTSAAYRMVTTYWNMAAALVLHEAIDEKMFADVNGEHLMVYARLQPFLTEFRGLLNNPMYLDKLEQVILRMPDAQARLARFRRPAPPAKTTSKGPRRVA